Protein AF-A0AA88LLD1-F1 (afdb_monomer)

Foldseek 3Di:
DDDDDDDDDDDDPPDDDPPPDVPPFDKDKFKAKKKWKAFPVNQKIWMWGQGPVRFIKIKIKGFPDKDDPPPPPPPPVDDPDDDDDDDDDDDDDDDDDDDPPPDPPPPPPPPPPPPDFIKTFIWMWIAGPPPRDIDIDGGWIWGDDPWTWIDDPFKTWGFPDKDWDPRVLVVCCVPVNNPCHPSRIIMTMTMMMGIDGPPPPPPVPPPPPDPPPDD

pLDDT: mean 78.29, std 20.37, range [40.84, 98.44]

Radius of gyration: 27.63 Å; Cα contacts (8 Å, |Δi|>4): 325; chains: 1; bounding box: 43×107×71 Å

Secondary structure (DSSP, 8-state):
-------------------------PEEEEEEEEEEEE-TTSSEEEEEEEETTS-EEEEEEEEEEEEE-----------------------------------------------PPEEEEEEEEEEETTT--EEEEEEEEEEESSS-EEE-SSEEEE-SEEE-HHHHHHHHHHHT-GGGTTS--EEEEEEEEEEEE------------------

Organism: Artemia franciscana (NCBI:txid6661)

Structure (mmCIF, N/CA/C/O backbone):
data_AF-A0AA88LLD1-F1
#
_entry.id   AF-A0AA88LLD1-F1
#
loop_
_atom_site.group_PDB
_atom_site.id
_atom_site.type_symbol
_atom_site.label_atom_id
_atom_site.label_alt_id
_atom_site.label_comp_id
_atom_site.label_asym_id
_atom_site.label_entity_id
_atom_site.label_seq_id
_atom_site.pdbx_PDB_ins_code
_atom_site.Cartn_x
_atom_site.Cartn_y
_atom_site.Cartn_z
_atom_site.occupancy
_atom_site.B_iso_or_equiv
_atom_site.auth_seq_id
_atom_site.auth_comp_id
_atom_site.auth_asym_id
_atom_site.auth_atom_id
_atom_site.pdbx_PDB_model_num
ATOM 1 N N . MET A 1 1 ? -11.474 59.535 10.436 1.00 41.50 1 MET A N 1
ATOM 2 C CA . MET A 1 1 ? -10.521 58.577 11.039 1.00 41.50 1 MET A CA 1
ATOM 3 C C . MET A 1 1 ? -11.003 58.233 12.441 1.00 41.50 1 MET A C 1
ATOM 5 O O . MET A 1 1 ? -10.722 58.964 13.379 1.00 41.50 1 MET A O 1
ATOM 9 N N . THR A 1 2 ? -11.805 57.180 12.579 1.00 40.84 2 THR A N 1
ATOM 10 C CA . THR A 1 2 ? -12.357 56.722 13.863 1.00 40.84 2 THR A CA 1
ATOM 11 C C . THR A 1 2 ? -11.671 55.413 14.250 1.00 40.84 2 THR A C 1
ATOM 13 O O . THR A 1 2 ? -11.796 54.401 13.569 1.00 40.84 2 THR A O 1
ATOM 16 N N . SER A 1 3 ? -10.869 55.468 15.314 1.00 48.34 3 SER A N 1
ATOM 17 C CA . SER A 1 3 ? -10.087 54.343 15.834 1.00 48.34 3 SER A CA 1
ATOM 18 C C . SER A 1 3 ? -10.983 53.430 16.674 1.00 48.34 3 SER A C 1
ATOM 20 O O . SER A 1 3 ? -11.468 53.829 17.732 1.00 48.34 3 SER A O 1
ATOM 22 N N . TYR A 1 4 ? -11.219 52.210 16.192 1.00 44.34 4 TYR A N 1
ATOM 23 C CA . TYR A 1 4 ? -11.937 51.166 16.921 1.00 44.34 4 TYR A CA 1
ATOM 24 C C . TYR A 1 4 ? -10.951 50.401 17.815 1.00 44.34 4 TYR A C 1
ATOM 26 O O . TYR A 1 4 ? -10.026 49.760 17.320 1.00 44.34 4 TYR A O 1
ATOM 34 N N . LYS A 1 5 ? -11.137 50.468 19.140 1.00 48.16 5 LYS A N 1
ATOM 35 C CA . LYS A 1 5 ? -10.391 49.652 20.112 1.00 48.16 5 LYS A CA 1
ATOM 36 C C . LYS A 1 5 ? -11.228 48.431 20.514 1.00 48.16 5 LYS A C 1
ATOM 38 O O . LYS A 1 5 ? -12.263 48.622 21.156 1.00 48.16 5 LYS A O 1
ATOM 43 N N . PRO A 1 6 ? -10.804 47.194 20.202 1.00 47.72 6 PRO A N 1
ATOM 44 C CA . PRO A 1 6 ? -11.495 46.003 20.676 1.00 47.72 6 PRO A CA 1
ATOM 45 C C . PRO A 1 6 ? -11.272 45.826 22.184 1.00 47.72 6 PRO A C 1
ATOM 47 O O . PRO A 1 6 ? -10.149 45.905 22.686 1.00 47.72 6 PRO A O 1
ATOM 50 N N . ARG A 1 7 ? -12.363 45.603 22.923 1.00 53.03 7 ARG A N 1
ATOM 51 C CA . ARG A 1 7 ? -12.332 45.236 24.343 1.00 53.03 7 ARG A CA 1
ATOM 52 C C . ARG A 1 7 ? -12.357 43.716 24.453 1.00 53.03 7 ARG A C 1
ATOM 54 O O . ARG A 1 7 ? -13.361 43.093 24.125 1.00 53.03 7 ARG A O 1
ATOM 61 N N . PHE A 1 8 ? -11.271 43.133 24.948 1.00 44.28 8 PHE A N 1
ATOM 62 C CA . PHE A 1 8 ? -11.224 41.718 25.301 1.00 44.28 8 PHE A CA 1
ATOM 63 C C . PHE A 1 8 ? -11.983 41.496 26.614 1.00 44.28 8 PHE A C 1
ATOM 65 O O . PHE A 1 8 ? -11.542 41.914 27.686 1.00 44.28 8 PHE A O 1
ATOM 72 N N . GLY A 1 9 ? -13.158 40.874 26.519 1.00 47.53 9 GLY A N 1
ATOM 73 C CA . GLY A 1 9 ? -13.918 40.408 27.676 1.00 47.53 9 GLY A CA 1
ATOM 74 C C . GLY A 1 9 ? -13.198 39.245 28.360 1.00 47.53 9 GLY A C 1
ATOM 75 O O . GLY A 1 9 ? -12.745 38.311 27.702 1.00 47.53 9 GLY A O 1
ATOM 76 N N . ARG A 1 10 ? -13.083 39.299 29.692 1.00 50.69 10 ARG A N 1
ATOM 77 C CA . ARG A 1 10 ? -12.568 38.188 30.506 1.00 50.69 10 ARG A CA 1
ATOM 78 C C . ARG A 1 10 ? -13.551 37.018 30.438 1.00 50.69 10 ARG A C 1
ATOM 80 O O . ARG A 1 10 ? -14.660 37.117 30.955 1.00 50.69 10 ARG A O 1
ATOM 87 N N . VAL A 1 11 ? -13.129 35.914 29.827 1.00 53.41 11 VAL A N 1
ATOM 88 C CA . VAL A 1 11 ? -13.882 34.655 29.815 1.00 53.41 11 VAL A CA 1
ATOM 89 C C . VAL A 1 11 ? -13.727 33.979 31.177 1.00 53.41 11 VAL A C 1
ATOM 91 O O . VAL A 1 11 ? -12.621 33.639 31.600 1.00 53.41 11 VAL A O 1
ATOM 94 N N . ASN A 1 12 ? -14.849 33.808 31.873 1.00 44.44 12 ASN A N 1
ATOM 95 C CA . ASN A 1 12 ? -14.929 33.053 33.118 1.00 44.44 12 ASN A CA 1
ATOM 96 C C . ASN A 1 12 ? -14.666 31.569 32.824 1.00 44.44 12 ASN A C 1
ATOM 98 O O . ASN A 1 12 ? -15.470 30.913 32.167 1.00 44.44 12 ASN A O 1
ATOM 102 N N . ARG A 1 13 ? -13.548 31.036 33.332 1.00 49.06 13 ARG A N 1
ATOM 103 C CA . ARG A 1 13 ? -13.247 29.597 33.338 1.00 49.06 13 ARG A CA 1
ATOM 104 C C . ARG A 1 13 ? -14.152 28.908 34.363 1.00 49.06 13 ARG A C 1
ATOM 106 O O . ARG A 1 13 ? -13.777 28.747 35.523 1.00 49.06 13 ARG A O 1
ATOM 113 N N . SER A 1 14 ? -15.373 28.559 33.964 1.00 47.00 14 SER A N 1
ATOM 114 C CA . SER A 1 14 ? -16.258 27.740 34.787 1.00 47.00 14 SER A CA 1
ATOM 115 C C . SER A 1 14 ? -15.834 26.268 34.723 1.00 47.00 14 SER A C 1
ATOM 117 O O . SER A 1 14 ? -15.634 25.694 33.659 1.00 47.00 14 SER A O 1
ATOM 119 N N . LYS A 1 15 ? -15.663 25.703 35.923 1.00 52.38 15 LYS A N 1
ATOM 120 C CA . LYS A 1 15 ? -15.648 24.285 36.318 1.00 52.38 15 LYS A CA 1
ATOM 121 C C . LYS A 1 15 ? -15.850 23.281 35.172 1.00 52.38 15 LYS A C 1
ATOM 123 O O . LYS A 1 15 ? -16.974 22.871 34.887 1.00 52.38 15 LYS A O 1
ATOM 128 N N . PHE A 1 16 ? -14.734 22.834 34.602 1.00 48.97 16 PHE A N 1
ATOM 129 C CA . PHE A 1 16 ? -14.671 21.633 33.781 1.00 48.97 16 PHE A CA 1
ATOM 130 C C . PHE A 1 16 ? -14.935 20.433 34.698 1.00 48.97 16 PHE A C 1
ATOM 132 O O . PHE A 1 16 ? -14.144 20.136 35.594 1.00 48.97 16 PHE A O 1
ATOM 139 N N . ARG A 1 17 ? -16.103 19.806 34.550 1.00 49.34 17 ARG A N 1
ATOM 140 C CA . ARG A 1 17 ? -16.387 18.519 35.185 1.00 49.34 17 ARG A CA 1
ATOM 141 C C . ARG A 1 17 ? -15.546 17.478 34.447 1.00 49.34 17 ARG A C 1
ATOM 143 O O . ARG A 1 17 ? -15.694 17.349 33.236 1.00 49.34 17 ARG A O 1
ATOM 150 N N . HIS A 1 18 ? -14.665 16.793 35.172 1.00 46.81 18 HIS A N 1
ATOM 151 C CA . HIS A 1 18 ? -14.037 15.556 34.715 1.00 46.81 18 HIS A CA 1
ATOM 152 C C . HIS A 1 18 ? -15.165 14.568 34.404 1.00 46.81 18 HIS A C 1
ATOM 154 O O . HIS A 1 18 ? -15.811 14.050 35.311 1.00 46.81 18 HIS A O 1
ATOM 160 N N . LEU A 1 19 ? -15.487 14.413 33.123 1.00 54.34 19 LEU A N 1
ATOM 161 C CA . LEU A 1 19 ? -16.209 13.246 32.649 1.00 54.34 19 LEU A CA 1
ATOM 162 C C . LEU A 1 19 ? -15.149 12.160 32.530 1.00 54.34 19 LEU A C 1
ATOM 164 O O . LEU A 1 19 ? -14.277 12.253 31.666 1.00 54.34 19 LEU A O 1
ATOM 168 N N . ASP A 1 20 ? -15.199 11.186 33.431 1.00 51.22 20 ASP A N 1
ATOM 169 C CA . ASP A 1 20 ? -14.469 9.934 33.279 1.00 51.22 20 ASP A CA 1
ATOM 170 C C . ASP A 1 20 ? -15.101 9.203 32.092 1.00 51.22 20 ASP A C 1
ATOM 172 O O . ASP A 1 20 ? -16.101 8.498 32.216 1.00 51.22 20 ASP A O 1
ATOM 176 N N . ILE A 1 21 ? -14.588 9.496 30.899 1.00 60.62 21 ILE A N 1
ATOM 177 C CA . ILE A 1 21 ? -14.914 8.760 29.685 1.00 60.62 21 ILE A CA 1
ATOM 178 C C . ILE A 1 21 ? -14.166 7.440 29.814 1.00 60.62 21 ILE A C 1
ATOM 180 O O . ILE A 1 21 ? -12.936 7.424 29.846 1.00 60.62 21 ILE A O 1
ATOM 184 N N . ASP A 1 22 ? -14.921 6.354 29.942 1.00 56.66 22 ASP A N 1
ATOM 185 C CA . ASP A 1 22 ? -14.386 5.000 29.943 1.00 56.66 22 ASP A CA 1
ATOM 186 C C . ASP A 1 22 ? -13.752 4.740 28.566 1.00 56.66 22 ASP A C 1
ATOM 188 O O . ASP A 1 22 ? -14.430 4.497 27.568 1.00 56.66 22 ASP A O 1
ATOM 192 N N . LEU A 1 23 ? -12.433 4.931 28.486 1.00 60.91 23 LEU A N 1
ATOM 193 C CA . LEU A 1 23 ? -11.611 4.826 27.278 1.00 60.91 23 LEU A CA 1
ATOM 194 C C . LEU A 1 23 ? -11.293 3.356 26.978 1.00 60.91 23 LEU A C 1
ATOM 196 O O . LEU A 1 23 ? -10.132 2.982 26.791 1.00 60.91 23 LEU A O 1
ATOM 200 N N . SER A 1 24 ? -12.307 2.491 26.936 1.00 67.38 24 SER A N 1
ATOM 201 C CA . SER A 1 24 ? -12.122 1.148 26.398 1.00 67.38 24 SER A CA 1
ATOM 202 C C . SER A 1 24 ? -11.890 1.280 24.892 1.00 67.38 24 SER A C 1
ATOM 204 O O . SER A 1 24 ? -12.842 1.411 24.128 1.00 67.38 24 SER A O 1
ATOM 206 N N . SER A 1 25 ? -10.625 1.324 24.464 1.00 75.00 25 SER A N 1
ATOM 207 C CA . SER A 1 25 ? -10.268 1.400 23.045 1.00 75.00 25 SER A CA 1
ATOM 208 C C . SER A 1 25 ? -10.837 0.180 22.324 1.00 75.00 25 SER A C 1
ATOM 210 O O . SER A 1 25 ? -10.346 -0.939 22.506 1.00 75.00 25 SER A O 1
ATOM 212 N N . GLU A 1 26 ? -11.887 0.389 21.536 1.00 86.44 26 GLU A N 1
ATOM 213 C CA . GLU A 1 26 ? -12.470 -0.661 20.715 1.00 86.44 26 GLU A CA 1
ATOM 214 C C . GLU A 1 26 ? -11.480 -1.013 19.596 1.00 86.44 26 GLU A C 1
ATOM 216 O O . GLU A 1 26 ? -10.814 -0.151 19.011 1.00 86.44 26 GLU A O 1
ATOM 221 N N . LEU A 1 27 ? -11.299 -2.313 19.366 1.00 89.50 27 LEU A N 1
ATOM 222 C CA . LEU A 1 27 ? -10.469 -2.802 18.273 1.00 89.50 27 LEU A CA 1
ATOM 223 C C . LEU A 1 27 ? -11.312 -2.823 17.008 1.00 89.50 27 LEU A C 1
ATOM 225 O O . LEU A 1 27 ? -12.285 -3.570 16.931 1.00 89.50 27 LEU A O 1
ATOM 229 N N . VAL A 1 28 ? -10.894 -2.047 16.016 1.00 92.19 28 VAL A N 1
ATOM 230 C CA . VAL A 1 28 ? -11.535 -1.997 14.707 1.00 92.19 28 VAL A CA 1
ATOM 231 C C . VAL A 1 28 ? -10.794 -2.929 13.755 1.00 92.19 28 VAL A C 1
ATOM 233 O O . VAL A 1 28 ? -9.561 -3.017 13.764 1.00 92.19 28 VAL A O 1
ATOM 236 N N . PHE A 1 29 ? -11.564 -3.651 12.944 1.00 95.12 29 PHE A N 1
ATOM 237 C CA . PHE A 1 29 ? -11.062 -4.568 11.930 1.00 95.12 29 PHE A CA 1
ATOM 238 C C . PHE A 1 29 ? -11.505 -4.080 10.557 1.00 95.12 29 PHE A C 1
ATOM 240 O O . PHE A 1 29 ? -12.701 -4.009 10.286 1.00 95.12 29 PHE A O 1
ATOM 247 N N . LEU A 1 30 ? -10.541 -3.784 9.691 1.00 96.25 30 LEU A N 1
ATOM 248 C CA . LEU A 1 30 ? -10.783 -3.516 8.279 1.00 96.25 30 LEU A CA 1
ATOM 249 C C . LEU A 1 30 ? -10.398 -4.755 7.490 1.00 96.25 30 LEU A C 1
ATOM 251 O O . LEU A 1 30 ? -9.297 -5.283 7.647 1.00 96.25 30 LEU A O 1
ATOM 255 N N . GLU A 1 31 ? -11.301 -5.219 6.640 1.00 97.69 31 GLU A N 1
ATOM 256 C CA . GLU A 1 31 ? -11.059 -6.349 5.755 1.00 97.69 31 GLU A CA 1
ATOM 257 C C . GLU A 1 31 ? -11.685 -6.068 4.395 1.00 97.69 31 GLU A C 1
ATOM 259 O O . GLU A 1 31 ? -12.838 -5.634 4.303 1.00 97.69 31 GLU A O 1
ATOM 264 N N . GLY A 1 32 ? -10.928 -6.340 3.336 1.00 98.12 32 GLY A N 1
ATOM 265 C CA . GLY A 1 32 ? -11.385 -6.091 1.981 1.00 98.12 32 GLY A CA 1
ATOM 266 C C . GLY A 1 32 ? -10.326 -6.364 0.925 1.00 98.12 32 GLY A C 1
ATOM 267 O O . GLY A 1 32 ? -9.246 -6.874 1.221 1.00 98.12 32 GLY A O 1
ATOM 268 N N . MET A 1 33 ? -10.654 -5.990 -0.309 1.00 98.25 33 MET A N 1
ATOM 269 C CA . MET A 1 33 ? -9.749 -6.107 -1.448 1.00 98.25 33 MET A CA 1
ATOM 270 C C . MET A 1 33 ? -8.902 -4.842 -1.546 1.00 98.25 33 MET A C 1
ATOM 272 O O . MET A 1 33 ? -9.435 -3.729 -1.574 1.00 98.25 33 MET A O 1
ATOM 276 N N . ALA A 1 34 ? -7.586 -5.013 -1.596 1.00 98.44 34 ALA A N 1
ATOM 277 C CA . ALA A 1 34 ? -6.638 -3.926 -1.746 1.00 98.44 34 ALA A CA 1
ATOM 278 C C . ALA A 1 34 ? -5.913 -3.979 -3.090 1.00 98.44 34 ALA A C 1
ATOM 280 O O . ALA A 1 34 ? -5.562 -5.042 -3.601 1.00 98.44 34 ALA A O 1
ATOM 281 N N . LEU A 1 35 ? -5.635 -2.791 -3.620 1.00 98.31 35 LEU A N 1
ATOM 282 C CA . LEU A 1 35 ? -4.732 -2.554 -4.738 1.00 98.31 35 LEU A CA 1
ATOM 283 C C . LEU A 1 35 ? -3.550 -1.742 -4.226 1.00 98.31 35 LEU A C 1
ATOM 285 O O . LEU A 1 35 ? -3.758 -0.646 -3.718 1.00 98.31 35 LEU A O 1
ATOM 289 N N . LEU A 1 36 ? -2.327 -2.244 -4.374 1.00 98.19 36 LEU A N 1
ATOM 290 C CA . LEU A 1 36 ? -1.097 -1.586 -3.931 1.00 98.19 36 LEU A CA 1
ATOM 291 C C . LEU A 1 36 ? -0.184 -1.319 -5.130 1.00 98.19 36 LEU A C 1
ATOM 293 O O . LEU A 1 36 ? 0.242 -2.252 -5.804 1.00 98.19 36 LEU A O 1
ATOM 297 N N . CYS A 1 37 ? 0.139 -0.056 -5.386 1.00 97.69 37 CYS A N 1
ATOM 298 C CA . CYS A 1 37 ? 1.011 0.412 -6.456 1.00 97.69 37 CYS A CA 1
ATOM 299 C C . CYS A 1 37 ? 2.359 0.870 -5.887 1.00 97.69 37 CYS A C 1
ATOM 301 O O . CYS A 1 37 ? 2.449 1.900 -5.215 1.00 97.69 37 CYS A O 1
ATOM 303 N N . PHE A 1 38 ? 3.418 0.123 -6.191 1.00 97.12 38 PHE A N 1
ATOM 304 C CA . PHE A 1 38 ? 4.784 0.415 -5.763 1.00 97.12 38 PHE A CA 1
ATOM 305 C C . PHE A 1 38 ? 5.561 1.152 -6.844 1.00 97.12 38 PHE A C 1
ATOM 307 O O . PHE A 1 38 ? 5.458 0.842 -8.035 1.00 97.12 38 PHE A O 1
ATOM 314 N N . GLN A 1 39 ? 6.401 2.093 -6.417 1.00 96.12 39 GLN A N 1
ATOM 315 C CA . GLN A 1 39 ? 7.445 2.640 -7.278 1.00 96.12 39 GLN A CA 1
ATOM 316 C C . GLN A 1 39 ? 8.491 1.560 -7.624 1.00 96.12 39 GLN A C 1
ATOM 318 O O . GLN A 1 39 ? 8.661 0.610 -6.855 1.00 96.12 39 GLN A O 1
ATOM 323 N N . PRO A 1 40 ? 9.210 1.683 -8.758 1.00 93.25 40 PRO A N 1
ATOM 324 C CA . PRO A 1 40 ? 10.164 0.663 -9.211 1.00 93.25 40 PRO A CA 1
ATOM 325 C C . PRO A 1 40 ? 11.261 0.328 -8.195 1.00 93.25 40 PRO A C 1
ATOM 327 O O . PRO A 1 40 ? 11.746 -0.799 -8.139 1.00 93.25 40 PRO A O 1
ATOM 330 N N . ASP A 1 41 ? 11.659 1.310 -7.391 1.00 91.75 41 ASP A N 1
ATOM 331 C CA . ASP A 1 41 ? 12.696 1.186 -6.369 1.00 91.75 41 ASP A CA 1
ATOM 332 C C . ASP A 1 41 ? 12.160 0.718 -5.006 1.00 91.75 41 ASP A C 1
ATOM 334 O O . ASP A 1 41 ? 12.940 0.553 -4.070 1.00 91.75 41 ASP A O 1
ATOM 338 N N . CYS A 1 42 ? 10.846 0.491 -4.894 1.00 92.94 42 CYS A N 1
ATOM 339 C CA . CYS A 1 42 ? 10.149 0.193 -3.644 1.00 92.94 42 CYS A CA 1
ATOM 340 C C . CYS A 1 42 ? 10.364 1.260 -2.550 1.00 92.94 42 CYS A C 1
ATOM 342 O O . CYS A 1 42 ? 10.241 0.955 -1.368 1.00 92.94 42 CYS A O 1
ATOM 344 N N . SER A 1 43 ? 10.673 2.513 -2.906 1.00 94.94 43 SER A N 1
ATOM 345 C CA . SER A 1 43 ? 10.876 3.588 -1.921 1.00 94.94 43 SER A CA 1
ATOM 346 C C . SER A 1 43 ? 9.569 4.089 -1.300 1.00 94.94 43 SER A C 1
ATOM 348 O O . SER A 1 43 ? 9.552 4.604 -0.180 1.00 94.94 43 SER A O 1
ATOM 350 N N . SER A 1 44 ? 8.459 3.941 -2.017 1.00 96.69 44 SER A N 1
ATOM 351 C CA . SER A 1 44 ? 7.123 4.303 -1.561 1.00 96.69 44 SER A CA 1
ATOM 352 C C . SER A 1 44 ? 6.055 3.513 -2.310 1.00 96.69 44 SER A C 1
ATOM 354 O O . SER A 1 44 ? 6.305 2.947 -3.383 1.00 96.69 44 SER A O 1
ATOM 356 N N . PHE A 1 45 ? 4.855 3.488 -1.740 1.00 97.56 45 PHE A N 1
ATOM 357 C CA . PHE A 1 45 ? 3.678 2.946 -2.398 1.00 97.56 45 PHE A CA 1
ATOM 358 C C . PHE A 1 45 ? 2.436 3.784 -2.105 1.00 97.56 45 PHE A C 1
ATOM 360 O O . PHE A 1 45 ? 2.349 4.488 -1.095 1.00 97.56 45 PHE A O 1
ATOM 367 N N . ARG A 1 46 ? 1.463 3.665 -3.006 1.00 98.06 46 ARG A N 1
ATOM 368 C CA . ARG A 1 46 ? 0.093 4.147 -2.833 1.00 98.06 46 ARG A CA 1
ATOM 369 C C . ARG A 1 46 ? -0.850 2.986 -3.078 1.00 98.06 46 ARG A C 1
ATOM 371 O O . ARG A 1 46 ? -0.585 2.153 -3.937 1.00 98.06 46 ARG A O 1
ATOM 378 N N . GLY A 1 47 ? -1.935 2.911 -2.337 1.00 97.94 47 GLY A N 1
ATOM 379 C CA . GLY A 1 47 ? -2.896 1.839 -2.450 1.00 97.94 47 GLY A CA 1
ATOM 380 C C . GLY A 1 47 ? -4.295 2.296 -2.097 1.00 97.94 47 GLY A C 1
ATOM 381 O O . GLY A 1 47 ? -4.474 3.343 -1.491 1.00 97.94 47 GLY A O 1
ATOM 382 N N . ASN A 1 48 ? -5.274 1.494 -2.485 1.00 98.00 48 ASN A N 1
ATOM 383 C CA . ASN A 1 48 ? -6.666 1.677 -2.104 1.00 98.00 48 ASN A CA 1
ATOM 384 C C . ASN A 1 48 ? -7.162 0.359 -1.513 1.00 98.00 48 ASN A C 1
ATOM 386 O O . ASN A 1 48 ? -6.880 -0.699 -2.075 1.00 98.00 48 ASN A O 1
ATOM 390 N N . LEU A 1 49 ? -7.902 0.426 -0.414 1.00 98.06 49 LEU A N 1
ATOM 391 C CA . LEU A 1 49 ? -8.599 -0.696 0.203 1.00 98.06 49 LEU A CA 1
ATOM 392 C C . LEU A 1 49 ? -10.100 -0.462 0.075 1.00 98.06 49 LEU A C 1
ATOM 394 O O . LEU A 1 49 ? -10.614 0.552 0.542 1.00 98.06 49 LEU A O 1
ATOM 398 N N . GLN A 1 50 ? -10.794 -1.420 -0.527 1.00 98.06 50 GLN A N 1
ATOM 399 C CA . GLN A 1 50 ? -12.246 -1.446 -0.585 1.00 98.06 50 GLN A CA 1
ATOM 400 C C . GLN A 1 50 ? -12.774 -2.445 0.445 1.00 98.06 50 GLN A C 1
ATOM 402 O O . GLN A 1 50 ? -12.602 -3.656 0.283 1.00 98.06 50 GLN A O 1
ATOM 407 N N . GLY A 1 51 ? -13.390 -1.927 1.508 1.00 97.44 51 GLY A N 1
ATOM 408 C CA . GLY A 1 51 ? -13.969 -2.715 2.589 1.00 97.44 51 GLY A CA 1
ATOM 409 C C . GLY A 1 51 ? -15.173 -3.541 2.136 1.00 97.44 51 GLY A C 1
ATOM 410 O O . GLY A 1 51 ? -15.864 -3.209 1.169 1.00 97.44 51 GLY A O 1
ATOM 411 N N . LYS A 1 52 ? -15.453 -4.635 2.853 1.00 96.75 52 LYS A N 1
ATOM 412 C CA . LYS A 1 52 ? -16.627 -5.499 2.600 1.00 96.75 52 LYS A CA 1
ATOM 413 C C . LYS A 1 52 ? -17.970 -4.782 2.777 1.00 96.75 52 LYS A C 1
ATOM 415 O O . LYS A 1 52 ? -18.971 -5.200 2.203 1.00 96.75 52 LYS A O 1
ATOM 420 N N . ASP A 1 53 ? -17.988 -3.732 3.581 1.00 95.62 53 ASP A N 1
ATOM 421 C CA . ASP A 1 53 ? -19.124 -2.846 3.836 1.00 95.62 53 ASP A CA 1
ATOM 422 C C . ASP A 1 53 ? -19.294 -1.748 2.768 1.00 95.62 53 ASP A C 1
ATOM 424 O O . ASP A 1 53 ? -20.267 -1.000 2.810 1.00 95.62 53 ASP A O 1
ATOM 428 N N . GLY A 1 54 ? -18.382 -1.669 1.792 1.00 96.38 54 GLY A N 1
ATOM 429 C CA . GLY A 1 54 ? -18.373 -0.645 0.747 1.00 96.38 54 GLY A CA 1
ATOM 430 C C . GLY A 1 54 ? -17.560 0.602 1.098 1.00 96.38 54 GLY A C 1
ATOM 431 O O . GLY A 1 54 ? -17.409 1.470 0.236 1.00 96.38 54 GLY A O 1
ATOM 432 N N . SER A 1 55 ? -16.997 0.673 2.307 1.00 96.00 55 SER A N 1
ATOM 433 C CA . SER A 1 55 ? -16.079 1.741 2.704 1.00 96.00 55 SER A CA 1
ATOM 434 C C . SER A 1 55 ? -14.820 1.743 1.828 1.00 96.00 55 SER A C 1
ATOM 436 O O . SER A 1 55 ? -14.406 0.720 1.270 1.00 96.00 55 SER A O 1
ATOM 438 N N . SER A 1 56 ? -14.218 2.919 1.660 1.00 96.75 56 SER A N 1
ATOM 439 C CA . SER A 1 56 ? -13.017 3.097 0.843 1.00 96.75 56 SER A CA 1
ATOM 440 C C . SER A 1 56 ? -11.933 3.805 1.639 1.00 96.75 56 SER A C 1
ATOM 442 O O . SER A 1 56 ? -12.136 4.913 2.136 1.00 96.75 56 SER A O 1
ATOM 444 N N . TYR A 1 57 ? -10.765 3.176 1.705 1.00 97.50 57 TYR A N 1
ATOM 445 C CA . TYR A 1 57 ? -9.596 3.707 2.390 1.00 97.50 57 TYR A CA 1
ATOM 446 C C . TYR A 1 57 ? -8.455 3.902 1.404 1.00 97.50 57 TYR A C 1
ATOM 448 O O . TYR A 1 57 ? -8.203 3.058 0.542 1.00 97.50 57 TYR A O 1
ATOM 456 N N . GLU A 1 58 ? -7.732 4.997 1.564 1.00 97.81 58 GLU A N 1
ATOM 457 C CA . GLU A 1 58 ? -6.466 5.219 0.888 1.00 97.81 58 GLU A CA 1
ATOM 458 C C . GLU A 1 58 ? -5.321 4.732 1.780 1.00 97.81 58 GLU A C 1
ATOM 460 O O . GLU A 1 58 ? -5.289 4.975 2.984 1.00 97.81 58 GLU A O 1
ATOM 465 N N . LEU A 1 59 ? -4.369 4.033 1.179 1.00 97.94 59 LEU A N 1
ATOM 466 C CA . LEU A 1 59 ? -3.164 3.533 1.818 1.00 97.94 59 LEU A CA 1
ATOM 467 C C . LEU A 1 59 ? -1.975 4.261 1.211 1.00 97.94 59 LEU A C 1
ATOM 469 O O . LEU A 1 59 ? -1.806 4.297 -0.006 1.00 97.94 59 LEU A O 1
ATOM 473 N N . THR A 1 60 ? -1.101 4.800 2.041 1.00 98.06 60 THR A N 1
ATOM 474 C CA . THR A 1 60 ? 0.193 5.303 1.580 1.00 98.06 60 THR A CA 1
ATOM 475 C C . THR A 1 60 ? 1.279 4.764 2.478 1.00 98.06 60 THR A C 1
ATOM 477 O O . THR A 1 60 ? 1.061 4.547 3.665 1.00 98.06 60 THR A O 1
ATOM 480 N N . GLY A 1 61 ? 2.455 4.520 1.921 1.00 97.19 61 GLY A N 1
ATOM 481 C CA . GLY A 1 61 ? 3.583 4.097 2.729 1.00 97.19 61 GLY A CA 1
ATOM 482 C C . GLY A 1 61 ? 4.892 4.600 2.175 1.00 97.19 61 GLY A C 1
ATOM 483 O O . GLY A 1 61 ? 5.109 4.643 0.960 1.00 97.19 61 GLY A O 1
ATOM 484 N N . LYS A 1 62 ? 5.780 4.975 3.091 1.00 96.25 62 LYS A N 1
ATOM 485 C CA . LYS A 1 62 ? 7.145 5.388 2.777 1.00 96.25 62 LYS A CA 1
ATOM 486 C C . LYS A 1 62 ? 8.116 4.373 3.360 1.00 96.25 62 LYS A C 1
ATOM 488 O O . LYS A 1 62 ? 8.017 4.027 4.534 1.00 96.25 62 LYS A O 1
ATOM 493 N N . CYS A 1 63 ? 9.039 3.894 2.531 1.00 96.38 63 CYS A N 1
ATOM 494 C CA . CYS A 1 63 ? 10.067 2.964 2.968 1.00 96.38 63 CYS A CA 1
ATOM 495 C C . CYS A 1 63 ? 10.976 3.679 3.969 1.00 96.38 63 CYS A C 1
ATOM 497 O O . CYS A 1 63 ? 11.545 4.730 3.668 1.00 96.38 63 CYS A O 1
ATOM 499 N N . LEU A 1 64 ? 11.131 3.088 5.148 1.00 95.75 64 LEU A N 1
ATOM 500 C CA . LEU A 1 64 ? 12.064 3.542 6.170 1.00 95.75 64 LEU A CA 1
ATOM 501 C C . LEU A 1 64 ? 13.469 3.029 5.859 1.00 95.75 64 LEU A C 1
ATOM 503 O O . LEU A 1 64 ? 14.426 3.796 5.786 1.00 95.75 64 LEU A O 1
ATOM 507 N N . TYR A 1 65 ? 13.586 1.719 5.639 1.00 93.75 65 TYR A N 1
ATOM 508 C CA . TYR A 1 65 ? 14.835 1.051 5.294 1.00 93.75 65 TYR A CA 1
ATOM 509 C C . TYR A 1 65 ? 14.567 -0.262 4.557 1.00 93.75 65 TYR A C 1
ATOM 511 O O . TYR A 1 65 ? 13.484 -0.841 4.633 1.00 93.75 65 TYR A O 1
ATOM 519 N N . THR A 1 66 ? 15.573 -0.729 3.818 1.00 92.19 66 THR A N 1
ATOM 520 C CA . THR A 1 66 ? 15.544 -2.028 3.138 1.00 92.19 66 THR A CA 1
ATOM 521 C C . THR A 1 66 ? 16.574 -2.947 3.773 1.00 92.19 66 THR A C 1
ATOM 523 O O . THR A 1 66 ? 17.776 -2.677 3.738 1.00 92.19 66 THR A O 1
ATOM 526 N N . GLU A 1 67 ? 16.099 -4.045 4.345 1.00 89.25 67 GLU A N 1
ATOM 527 C CA . GLU A 1 67 ? 16.922 -5.140 4.829 1.00 89.25 67 GLU A CA 1
ATOM 528 C C . GLU A 1 67 ? 17.333 -6.018 3.643 1.00 89.25 67 GLU A C 1
ATOM 530 O O . GLU A 1 67 ? 16.522 -6.456 2.821 1.00 89.25 67 GLU A O 1
ATOM 535 N N . ARG A 1 68 ? 18.630 -6.320 3.555 1.00 80.25 68 ARG A N 1
ATOM 536 C CA . ARG A 1 68 ? 19.075 -7.437 2.725 1.00 80.25 68 ARG A CA 1
ATOM 537 C C . ARG A 1 68 ? 18.800 -8.701 3.520 1.00 80.25 68 ARG A C 1
ATOM 539 O O . ARG A 1 68 ? 19.402 -8.880 4.574 1.00 80.25 68 ARG A O 1
ATOM 546 N N . CYS A 1 69 ? 17.948 -9.587 3.010 1.00 68.31 69 CYS A N 1
ATOM 547 C CA . CYS A 1 69 ? 17.842 -10.930 3.562 1.00 68.31 69 CYS A CA 1
ATOM 548 C C . CYS A 1 69 ? 19.208 -11.615 3.457 1.00 68.31 69 CYS A C 1
ATOM 550 O O . CYS A 1 69 ? 19.610 -12.085 2.389 1.00 68.31 69 CYS A O 1
ATOM 552 N N . SER A 1 70 ? 19.933 -11.682 4.572 1.00 67.94 70 SER A N 1
ATOM 553 C CA . SER A 1 70 ? 20.984 -12.669 4.750 1.00 67.94 70 SER A CA 1
ATOM 554 C C . SER A 1 70 ? 20.272 -14.000 4.925 1.00 67.94 70 SER A C 1
ATOM 556 O O . SER A 1 70 ? 19.961 -14.406 6.042 1.00 67.94 70 SER A O 1
ATOM 558 N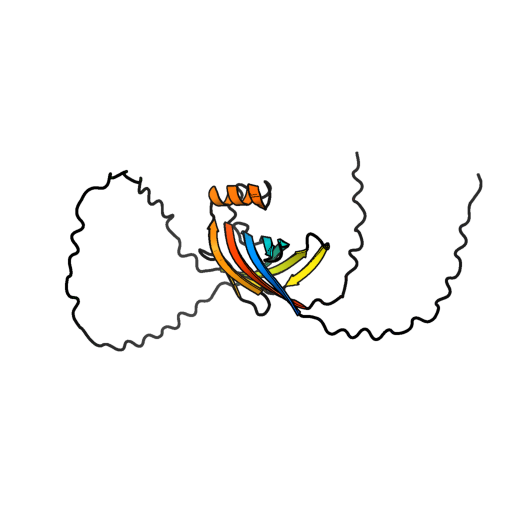 N . PHE A 1 71 ? 19.923 -14.628 3.804 1.00 61.59 71 PHE A N 1
ATOM 559 C CA . PHE A 1 71 ? 19.496 -16.013 3.807 1.00 61.59 71 PHE A CA 1
ATOM 560 C C . PHE A 1 71 ? 20.683 -16.806 4.342 1.00 61.59 71 PHE A C 1
ATOM 562 O O . PHE A 1 71 ? 21.668 -17.025 3.638 1.00 61.59 71 PHE A O 1
ATOM 569 N N . SER A 1 72 ? 20.650 -17.117 5.634 1.00 60.41 72 SER A N 1
ATOM 570 C CA . SER A 1 72 ? 21.513 -18.136 6.192 1.00 60.41 72 SER A CA 1
ATOM 571 C C . SER A 1 72 ? 21.044 -19.423 5.534 1.00 60.41 72 SER A C 1
ATOM 573 O O . SER A 1 72 ? 20.018 -19.971 5.936 1.00 60.41 72 SER A O 1
ATOM 575 N N . GLU A 1 73 ? 21.738 -19.834 4.470 1.00 60.66 73 GLU A N 1
ATOM 576 C CA . GLU A 1 73 ? 21.710 -21.204 3.968 1.00 60.66 73 GLU A CA 1
ATOM 577 C C . GLU A 1 73 ? 22.037 -22.095 5.168 1.00 60.66 73 GLU A C 1
ATOM 579 O O . GLU A 1 73 ? 23.201 -22.337 5.489 1.00 60.66 73 GLU A O 1
ATOM 584 N N . SER A 1 74 ? 21.001 -22.507 5.902 1.00 60.34 74 SER A N 1
ATOM 585 C CA . SER A 1 74 ? 21.095 -23.611 6.842 1.00 60.34 74 SER A CA 1
ATOM 586 C C . SER A 1 74 ? 21.411 -24.809 5.970 1.00 60.34 74 SER A C 1
ATOM 588 O O . SER A 1 74 ? 20.566 -25.361 5.272 1.00 60.34 74 SER A O 1
ATOM 590 N N . SER A 1 75 ? 22.703 -25.096 5.903 1.00 56.88 75 SER A N 1
ATOM 591 C CA . SER A 1 75 ? 23.251 -26.228 5.187 1.00 56.88 75 SER A CA 1
ATOM 592 C C . SER A 1 75 ? 22.934 -27.457 6.032 1.00 56.88 75 SER A C 1
ATOM 594 O O . SER A 1 75 ? 23.804 -27.974 6.725 1.00 56.88 75 SER A O 1
ATOM 596 N N . ASP A 1 76 ? 21.668 -27.880 6.039 1.00 57.66 76 ASP A N 1
ATOM 597 C CA . ASP A 1 76 ? 21.265 -29.182 6.570 1.00 57.66 76 ASP A CA 1
ATOM 598 C C . ASP A 1 76 ? 21.666 -30.251 5.551 1.00 57.66 76 ASP A C 1
ATOM 600 O O . ASP A 1 76 ? 20.864 -30.856 4.839 1.00 57.66 76 ASP A O 1
ATOM 604 N N . ASP A 1 77 ? 22.979 -30.448 5.478 1.00 59.00 77 ASP A N 1
ATOM 605 C CA . ASP A 1 77 ? 23.661 -31.488 4.724 1.00 59.00 77 ASP A CA 1
ATOM 606 C C . ASP A 1 77 ? 23.565 -32.800 5.519 1.00 59.00 77 ASP A C 1
ATOM 608 O O . ASP A 1 77 ? 24.514 -33.305 6.119 1.00 59.00 77 ASP A O 1
ATOM 612 N N . SER A 1 78 ? 22.346 -33.323 5.632 1.00 59.78 78 SER A N 1
ATOM 613 C CA . SER A 1 78 ? 22.077 -34.634 6.220 1.00 59.78 78 SER A CA 1
ATOM 614 C C . SER A 1 78 ? 21.148 -35.412 5.304 1.00 59.78 78 SER A C 1
ATOM 616 O O . SER A 1 78 ? 19.938 -35.454 5.485 1.00 59.78 78 SER A O 1
ATOM 618 N N . MET A 1 79 ? 21.757 -36.029 4.293 1.00 69.25 79 MET A N 1
ATOM 619 C CA . MET A 1 79 ? 21.169 -37.057 3.435 1.00 69.25 79 MET A CA 1
ATOM 620 C C . MET A 1 79 ? 20.833 -38.329 4.234 1.00 69.25 79 MET A C 1
ATOM 622 O O . MET A 1 79 ? 21.759 -39.022 4.663 1.00 69.25 79 MET A O 1
ATOM 626 N N . PRO A 1 80 ? 19.561 -38.757 4.338 1.00 61.88 80 PRO A N 1
ATOM 627 C CA . PRO A 1 80 ? 19.248 -40.169 4.453 1.00 61.88 80 PRO A CA 1
ATOM 628 C C . PRO A 1 80 ? 19.135 -40.763 3.045 1.00 61.88 80 PRO A C 1
ATOM 630 O O . PRO A 1 80 ? 18.166 -40.575 2.313 1.00 61.88 80 PRO A O 1
ATOM 633 N N . SER A 1 81 ? 20.169 -41.502 2.665 1.00 64.31 81 SER A N 1
ATOM 634 C CA . SER A 1 81 ? 20.185 -42.356 1.486 1.00 64.31 81 SER A CA 1
ATOM 635 C C . SER A 1 81 ? 19.320 -43.599 1.720 1.00 64.31 81 SER A C 1
ATOM 637 O O . SER A 1 81 ? 19.644 -44.440 2.553 1.00 64.31 81 SER A O 1
ATOM 639 N N . SER A 1 82 ? 18.201 -43.720 1.000 1.00 58.66 82 SER A N 1
ATOM 640 C CA . SER A 1 82 ? 17.469 -44.963 0.645 1.00 58.66 82 SER A CA 1
ATOM 641 C C . SER A 1 82 ? 16.039 -44.586 0.224 1.00 58.66 82 SER A C 1
ATOM 643 O O . SER A 1 82 ? 15.482 -43.652 0.772 1.00 58.66 82 SER A O 1
ATOM 645 N N . ARG A 1 83 ? 15.335 -45.219 -0.714 1.00 54.69 83 ARG A N 1
ATOM 646 C CA . ARG A 1 83 ? 15.517 -46.387 -1.585 1.00 54.69 83 ARG A CA 1
ATOM 647 C C . ARG A 1 83 ? 14.428 -46.279 -2.679 1.00 54.69 83 ARG A C 1
ATOM 649 O O . ARG A 1 83 ? 13.456 -45.552 -2.518 1.00 54.69 83 ARG A O 1
ATOM 656 N N . ARG A 1 84 ? 14.646 -47.003 -3.778 1.00 65.00 84 ARG A N 1
ATOM 657 C CA . ARG A 1 84 ? 13.806 -47.161 -4.981 1.00 65.00 84 ARG A CA 1
ATOM 658 C C . ARG A 1 84 ? 12.351 -47.547 -4.660 1.00 65.00 84 ARG A C 1
ATOM 660 O O . ARG A 1 84 ? 12.149 -48.261 -3.686 1.00 65.00 84 ARG A O 1
ATOM 667 N N . ASP A 1 85 ? 11.396 -47.158 -5.514 1.00 43.38 85 ASP A N 1
ATOM 668 C CA . ASP A 1 85 ? 10.694 -48.107 -6.403 1.00 43.38 85 ASP A CA 1
ATOM 669 C C . ASP A 1 85 ? 9.685 -47.431 -7.367 1.00 43.38 85 ASP A C 1
ATOM 671 O O . ASP A 1 85 ? 8.831 -46.647 -6.971 1.00 43.38 85 ASP A O 1
ATOM 675 N N . SER A 1 86 ? 9.838 -47.801 -8.646 1.00 65.50 86 SER A N 1
ATOM 676 C CA . SER A 1 86 ? 8.809 -48.133 -9.650 1.00 65.50 86 SER A CA 1
ATOM 677 C C . SER A 1 86 ? 7.709 -47.121 -10.017 1.00 65.50 86 SER A C 1
ATOM 679 O O . SER A 1 86 ? 6.627 -47.119 -9.437 1.00 65.50 86 SER A O 1
ATOM 681 N N . ILE A 1 87 ? 7.933 -46.380 -11.110 1.00 59.22 87 ILE A N 1
ATOM 682 C CA . ILE A 1 87 ? 6.878 -45.711 -11.890 1.00 59.22 87 ILE A CA 1
ATOM 683 C C . ILE A 1 87 ? 6.424 -46.678 -12.987 1.00 59.22 87 ILE A C 1
ATOM 685 O O . ILE A 1 87 ? 7.247 -47.172 -13.757 1.00 59.22 87 ILE A O 1
ATOM 689 N N . SER A 1 88 ? 5.125 -46.970 -13.023 1.00 62.00 88 SER A N 1
ATOM 690 C CA . SER A 1 88 ? 4.469 -47.625 -14.155 1.00 62.00 88 SER A CA 1
ATOM 691 C C . SER A 1 88 ? 4.075 -46.560 -15.177 1.00 62.00 88 SER A C 1
ATOM 693 O O . SER A 1 88 ? 3.442 -45.563 -14.831 1.00 62.00 88 SER A O 1
ATOM 695 N N . ASP A 1 89 ? 4.501 -46.786 -16.418 1.00 55.62 89 ASP A N 1
ATOM 696 C CA . ASP A 1 89 ? 4.120 -46.040 -17.613 1.00 55.62 89 ASP A CA 1
ATOM 697 C C . ASP A 1 89 ? 2.637 -46.269 -17.932 1.00 55.62 89 ASP A C 1
ATOM 699 O O . ASP A 1 89 ? 2.258 -47.333 -18.418 1.00 55.62 89 ASP A O 1
ATOM 703 N N . GLU A 1 90 ? 1.806 -45.254 -17.709 1.00 66.88 90 GLU A N 1
ATOM 704 C CA . GLU A 1 90 ? 0.461 -45.169 -18.283 1.00 66.88 90 GLU A CA 1
ATOM 705 C C . GLU A 1 90 ? 0.463 -44.018 -19.300 1.00 66.88 90 GLU A C 1
ATOM 707 O O . GLU A 1 90 ? 0.371 -42.835 -18.964 1.00 66.88 90 GLU A O 1
ATOM 712 N N . MET A 1 91 ? 0.639 -44.389 -20.571 1.00 55.22 91 MET A N 1
ATOM 713 C CA . MET A 1 91 ? 0.481 -43.515 -21.732 1.00 55.22 91 MET A CA 1
ATOM 714 C C . MET A 1 91 ? -0.998 -43.156 -21.912 1.00 55.22 91 MET A C 1
ATOM 716 O O . MET A 1 91 ? -1.806 -44.014 -22.264 1.00 55.22 91 MET A O 1
ATOM 720 N N . PHE A 1 92 ? -1.344 -41.878 -21.766 1.00 49.06 92 PHE A N 1
ATOM 721 C CA . PHE A 1 92 ? -2.623 -41.356 -22.243 1.00 49.06 92 PHE A CA 1
ATOM 722 C C . PHE A 1 92 ? -2.484 -40.886 -23.694 1.00 49.06 92 PHE A C 1
ATOM 724 O O . PHE A 1 92 ? -1.774 -39.925 -23.989 1.00 49.06 92 PHE A O 1
ATOM 731 N N . ILE A 1 93 ? -3.173 -41.585 -24.597 1.00 50.38 93 ILE A N 1
ATOM 732 C CA . ILE A 1 93 ? -3.431 -41.163 -25.976 1.00 50.38 93 ILE A CA 1
ATOM 733 C C . ILE A 1 93 ? -4.605 -40.180 -25.917 1.00 50.38 93 ILE A C 1
ATOM 735 O O . ILE A 1 93 ? -5.693 -40.555 -25.485 1.00 50.38 93 ILE A O 1
ATOM 739 N N . ILE A 1 94 ? -4.385 -38.928 -26.319 1.00 58.91 94 ILE A N 1
ATOM 740 C CA . ILE A 1 94 ? -5.461 -37.955 -26.535 1.00 58.91 94 ILE A CA 1
ATOM 741 C C . ILE A 1 94 ? -5.638 -37.824 -28.046 1.00 58.91 94 ILE A C 1
ATOM 743 O O . ILE A 1 94 ? -4.700 -37.455 -28.750 1.00 58.91 94 ILE A O 1
ATOM 747 N N . GLU A 1 95 ? -6.830 -38.191 -28.515 1.00 63.31 95 GLU A N 1
ATOM 748 C CA . GLU A 1 95 ? -7.245 -38.121 -29.913 1.00 63.31 95 GLU A CA 1
ATOM 749 C C . GLU A 1 95 ? -7.373 -36.671 -30.398 1.00 63.31 95 GLU A C 1
ATOM 751 O O . GLU A 1 95 ? -7.802 -35.765 -29.677 1.00 63.31 95 GLU A O 1
ATOM 756 N N . GLU A 1 96 ? -6.946 -36.493 -31.644 1.00 66.69 96 GLU A N 1
ATOM 757 C CA . GLU A 1 96 ? -6.875 -35.258 -32.407 1.00 66.69 96 GLU A CA 1
ATOM 758 C C . GLU A 1 96 ? -8.269 -34.739 -32.785 1.00 66.69 96 GLU A C 1
ATOM 760 O O . GLU A 1 96 ? -9.078 -35.469 -33.345 1.00 66.69 96 GLU A O 1
ATOM 765 N N . ASP A 1 97 ? -8.531 -33.467 -32.480 1.00 58.38 97 ASP A N 1
ATOM 766 C CA . ASP A 1 97 ? -9.065 -32.477 -33.428 1.00 58.38 97 ASP A CA 1
ATOM 767 C C . ASP A 1 97 ? -9.295 -31.159 -32.676 1.00 58.38 97 ASP A C 1
ATOM 769 O O . ASP A 1 97 ? -10.361 -30.851 -32.137 1.00 58.38 97 ASP A O 1
ATOM 773 N N . SER A 1 98 ? -8.245 -30.344 -32.600 1.00 45.97 98 SER A N 1
ATOM 774 C CA . SER A 1 98 ? -8.387 -28.945 -32.213 1.00 45.97 98 SER A CA 1
ATOM 775 C C . SER A 1 98 ? -7.414 -28.083 -32.987 1.00 45.97 98 SER A C 1
ATOM 777 O O . SER A 1 98 ? -6.208 -28.308 -33.019 1.00 45.97 98 SER A O 1
ATOM 779 N N . ILE A 1 99 ? -8.010 -27.092 -33.638 1.00 50.78 99 ILE A N 1
ATOM 780 C CA . ILE A 1 99 ? -7.399 -26.074 -34.476 1.00 50.78 99 ILE A CA 1
ATOM 781 C C . ILE A 1 99 ? -6.196 -25.477 -33.742 1.00 50.78 99 ILE A C 1
ATOM 783 O O . ILE A 1 99 ? -6.344 -24.754 -32.753 1.00 50.78 99 ILE A O 1
ATOM 787 N N . VAL A 1 100 ? -5.001 -25.778 -34.248 1.00 49.09 100 VAL A N 1
ATOM 788 C CA . VAL A 1 100 ? -3.744 -25.187 -33.793 1.00 49.09 100 VAL A CA 1
ATOM 789 C C . VAL A 1 100 ? -3.720 -23.738 -34.272 1.00 49.09 100 VAL A C 1
ATOM 791 O O . VAL A 1 100 ? -3.206 -23.408 -35.337 1.00 49.09 100 VAL A O 1
ATOM 794 N N . VAL A 1 101 ? -4.316 -22.846 -33.483 1.00 58.50 101 VAL A N 1
ATOM 795 C CA . VAL A 1 101 ? -3.935 -21.436 -33.514 1.00 58.50 101 VAL A CA 1
ATOM 796 C C . VAL A 1 101 ? -2.555 -21.393 -32.877 1.00 58.50 101 VAL A C 1
ATOM 798 O O . VAL A 1 101 ? -2.441 -21.456 -31.653 1.00 58.50 101 VAL A O 1
ATOM 801 N N . GLU A 1 102 ? -1.509 -21.355 -33.706 1.00 51.31 102 GLU A N 1
ATOM 802 C CA . GLU A 1 102 ? -0.135 -21.132 -33.260 1.00 51.31 102 GLU A CA 1
ATOM 803 C C . GLU A 1 102 ? -0.097 -19.859 -32.403 1.00 51.31 102 GLU A C 1
ATOM 805 O O . GLU A 1 102 ? -0.075 -18.728 -32.895 1.00 51.31 102 GLU A O 1
ATOM 810 N N . ARG A 1 103 ? -0.125 -20.048 -31.080 1.00 49.84 103 ARG A N 1
ATOM 811 C CA . ARG A 1 103 ? 0.253 -19.020 -30.119 1.00 49.84 103 ARG A CA 1
ATOM 812 C C . ARG A 1 103 ? 1.701 -18.669 -30.447 1.00 49.84 103 ARG A C 1
ATOM 814 O O . ARG A 1 103 ? 2.540 -19.565 -30.393 1.00 49.84 103 ARG A O 1
ATOM 821 N N . PRO A 1 104 ? 2.035 -17.407 -30.755 1.00 50.22 104 PRO A N 1
ATOM 822 C CA . PRO A 1 104 ? 3.425 -17.018 -30.872 1.00 50.22 104 PRO A CA 1
ATOM 823 C C . PRO A 1 104 ? 4.065 -17.147 -29.486 1.00 50.22 104 PRO A C 1
ATOM 825 O O . PRO A 1 104 ? 3.987 -16.236 -28.661 1.00 50.22 104 PRO A O 1
ATOM 828 N N . GLU A 1 105 ? 4.703 -18.289 -29.233 1.00 50.09 105 GLU A N 1
ATOM 829 C CA . GLU A 1 105 ? 5.618 -18.521 -28.120 1.00 50.09 105 GLU A CA 1
ATOM 830 C C . GLU A 1 105 ? 6.891 -17.700 -28.338 1.00 50.09 105 GLU A C 1
ATOM 832 O O . GLU A 1 105 ? 7.995 -18.201 -28.516 1.00 50.09 105 GLU A O 1
ATOM 837 N N . ARG A 1 106 ? 6.758 -16.374 -28.315 1.00 46.06 106 ARG A N 1
ATOM 838 C CA . ARG A 1 106 ? 7.888 -15.513 -27.989 1.00 46.06 106 ARG A CA 1
ATOM 839 C C . ARG A 1 106 ? 7.970 -15.470 -26.476 1.00 46.06 106 ARG A C 1
ATOM 841 O O . ARG A 1 106 ? 7.579 -14.490 -25.846 1.00 46.06 106 ARG A O 1
ATOM 848 N N . SER A 1 107 ? 8.482 -16.560 -25.907 1.00 44.25 107 SER A N 1
ATOM 849 C CA . SER A 1 107 ? 8.962 -16.640 -24.532 1.00 44.25 107 SER A CA 1
ATOM 850 C C . SER A 1 107 ? 10.189 -15.734 -24.373 1.00 44.25 107 SER A C 1
ATOM 852 O O . SER A 1 107 ? 11.319 -16.177 -24.180 1.00 44.25 107 SER A O 1
ATOM 854 N N . LEU A 1 108 ? 9.966 -14.423 -24.435 1.00 45.91 108 LEU A N 1
ATOM 855 C CA . LEU A 1 108 ? 10.806 -13.456 -23.751 1.00 45.91 108 LEU A CA 1
ATOM 856 C C . LEU A 1 108 ? 10.438 -13.546 -22.271 1.00 45.91 108 LEU A C 1
ATOM 858 O O . LEU A 1 108 ? 9.865 -12.621 -21.707 1.00 45.91 108 LEU A O 1
ATOM 862 N N . THR A 1 109 ? 10.726 -14.681 -21.630 1.00 48.47 109 THR A N 1
ATOM 863 C CA . THR A 1 109 ? 10.928 -14.643 -20.187 1.00 48.47 109 THR A CA 1
ATOM 864 C C . THR A 1 109 ? 12.169 -13.773 -20.015 1.00 48.47 109 THR A C 1
ATOM 866 O O . THR A 1 109 ? 13.247 -14.208 -20.440 1.00 48.47 109 THR A O 1
ATOM 869 N N . PRO A 1 110 ? 12.060 -12.532 -19.503 1.00 53.84 110 PRO A N 1
ATOM 870 C CA . PRO A 1 110 ? 13.248 -11.750 -19.206 1.00 53.84 110 PRO A CA 1
ATOM 871 C C . PRO A 1 110 ? 14.137 -12.648 -18.353 1.00 53.84 110 PRO A C 1
ATOM 873 O O . PRO A 1 110 ? 13.636 -13.250 -17.403 1.00 53.84 110 PRO A O 1
ATOM 876 N N . ARG A 1 111 ? 15.402 -12.834 -18.760 1.00 46.44 111 ARG A N 1
ATOM 877 C CA . ARG A 1 111 ? 16.411 -13.579 -17.997 1.00 46.44 111 ARG A CA 1
ATOM 878 C C . ARG A 1 111 ? 16.348 -13.049 -16.569 1.00 46.44 111 ARG A C 1
ATOM 880 O O . ARG A 1 111 ? 16.858 -11.966 -16.295 1.00 46.44 111 ARG A O 1
ATOM 887 N N . ARG A 1 112 ? 15.637 -13.777 -15.705 1.00 50.19 112 ARG A N 1
ATOM 888 C CA . ARG A 1 112 ? 15.414 -13.425 -14.312 1.00 50.19 112 ARG A CA 1
ATOM 889 C C . ARG A 1 112 ? 16.769 -13.579 -13.651 1.00 50.19 112 ARG A C 1
ATOM 891 O O . ARG A 1 112 ? 17.136 -14.673 -13.234 1.00 50.19 112 ARG A O 1
ATOM 898 N N . LEU A 1 113 ? 17.535 -12.488 -13.620 1.00 55.06 113 LEU A N 1
ATOM 899 C CA . LEU A 1 113 ? 18.507 -12.274 -12.561 1.00 55.06 113 LEU A CA 1
ATOM 900 C C . LEU A 1 113 ? 17.773 -12.671 -11.286 1.00 55.06 113 LEU A C 1
ATOM 902 O O . LEU A 1 113 ? 16.698 -12.142 -11.003 1.00 55.06 113 LEU A O 1
ATOM 906 N N . SER A 1 114 ? 18.285 -13.697 -10.616 1.00 61.25 114 SER A N 1
ATOM 907 C CA . SER A 1 114 ? 17.798 -14.199 -9.339 1.00 61.25 114 SER A CA 1
ATOM 908 C C . SER A 1 114 ? 18.041 -13.123 -8.282 1.00 61.25 114 SER A C 1
ATOM 910 O O . SER A 1 114 ? 18.909 -13.258 -7.416 1.00 61.25 114 SER A O 1
ATOM 912 N N . GLU A 1 115 ? 17.357 -11.991 -8.420 1.00 70.81 115 GLU A N 1
ATOM 913 C CA . GLU A 1 115 ? 17.383 -10.928 -7.445 1.00 70.81 115 GLU A CA 1
ATOM 914 C C . GLU A 1 115 ? 16.763 -11.510 -6.190 1.00 70.81 115 GLU A C 1
ATOM 916 O O . GLU A 1 115 ? 15.605 -11.930 -6.165 1.00 70.81 115 GLU A O 1
ATOM 921 N N . ARG A 1 116 ? 17.608 -11.628 -5.166 1.00 78.12 116 ARG A N 1
ATOM 922 C CA . ARG A 1 116 ? 17.180 -12.080 -3.853 1.00 78.12 116 ARG A CA 1
ATOM 923 C C . ARG A 1 116 ? 16.023 -11.185 -3.400 1.00 78.12 116 ARG A C 1
ATOM 925 O O . ARG A 1 116 ? 16.101 -9.973 -3.625 1.00 78.12 116 ARG A O 1
ATOM 932 N N . PRO A 1 117 ? 14.988 -11.756 -2.765 1.00 83.62 117 PRO A N 1
ATOM 933 C CA . PRO A 1 117 ? 13.879 -10.969 -2.249 1.00 83.62 117 PRO A CA 1
ATOM 934 C C . PRO A 1 117 ? 14.424 -9.858 -1.348 1.00 83.62 117 PRO A C 1
ATOM 936 O O . PRO A 1 117 ? 15.245 -10.103 -0.458 1.00 83.62 117 PRO A O 1
ATOM 939 N N . LYS A 1 118 ? 14.013 -8.622 -1.633 1.00 89.00 118 LYS A N 1
ATOM 940 C CA . LYS A 1 118 ? 14.330 -7.455 -0.809 1.00 89.00 118 LYS A CA 1
ATOM 941 C C . LYS A 1 118 ? 13.204 -7.303 0.203 1.00 89.00 118 LYS A C 1
ATOM 943 O O . LYS A 1 118 ? 12.034 -7.323 -0.179 1.00 89.00 118 LYS A O 1
ATOM 948 N N . VAL A 1 119 ? 13.566 -7.177 1.477 1.00 93.06 119 VAL A N 1
ATOM 949 C CA . VAL A 1 119 ? 12.600 -6.914 2.542 1.00 93.06 119 VAL A CA 1
ATOM 950 C C . VAL A 1 119 ? 12.689 -5.442 2.876 1.00 93.06 119 VAL A C 1
ATOM 952 O O . VAL A 1 119 ? 13.736 -4.956 3.291 1.00 93.06 119 VAL A O 1
ATOM 955 N N . SER A 1 120 ? 11.601 -4.724 2.666 1.00 94.69 120 SER A N 1
ATOM 956 C CA . SER A 1 120 ? 11.518 -3.292 2.920 1.00 94.69 120 SER A CA 1
ATOM 957 C C . SER A 1 120 ? 10.539 -3.049 4.060 1.00 94.69 120 SER A C 1
ATOM 959 O O . SER A 1 120 ? 9.513 -3.721 4.158 1.00 94.69 120 SER A O 1
ATOM 961 N N . VAL A 1 121 ? 10.875 -2.124 4.954 1.00 95.81 121 VAL A N 1
ATOM 962 C CA . VAL A 1 121 ? 10.055 -1.785 6.123 1.00 95.81 121 VAL A CA 1
ATOM 963 C C . VAL A 1 121 ? 9.407 -0.428 5.894 1.00 95.81 121 VAL A C 1
ATOM 965 O O . VAL A 1 121 ? 10.089 0.514 5.489 1.00 95.81 121 VAL A O 1
ATOM 968 N N . PHE A 1 122 ? 8.102 -0.333 6.130 1.00 97.12 122 PHE A N 1
ATOM 969 C CA . PHE A 1 122 ? 7.289 0.848 5.852 1.00 97.12 122 PHE A CA 1
ATOM 970 C C . PHE A 1 122 ? 6.443 1.236 7.057 1.00 97.12 122 PHE A C 1
ATOM 972 O O . PHE A 1 122 ? 5.898 0.370 7.738 1.00 97.12 122 PHE A O 1
ATOM 979 N N . ASP A 1 123 ? 6.230 2.537 7.211 1.00 95.88 123 ASP A N 1
ATOM 980 C CA . ASP A 1 123 ? 5.083 3.046 7.956 1.00 95.88 123 ASP A CA 1
ATOM 981 C C . ASP A 1 123 ? 3.924 3.227 6.982 1.00 95.88 123 ASP A C 1
ATOM 983 O O . ASP A 1 123 ? 4.066 3.910 5.962 1.00 95.88 123 ASP A O 1
ATOM 987 N N . ILE A 1 124 ? 2.791 2.591 7.279 1.00 96.62 124 ILE A N 1
ATOM 988 C CA . ILE A 1 124 ? 1.589 2.666 6.450 1.00 96.62 124 ILE A CA 1
ATOM 989 C C . ILE A 1 124 ? 0.625 3.660 7.071 1.00 96.62 124 ILE A C 1
ATOM 991 O O . ILE A 1 124 ? 0.186 3.478 8.201 1.00 96.62 124 ILE A O 1
ATOM 995 N N . ILE A 1 125 ? 0.253 4.677 6.311 1.00 96.44 125 ILE A N 1
ATOM 996 C CA . ILE A 1 125 ? -0.795 5.626 6.658 1.00 96.44 125 ILE A CA 1
ATOM 997 C C . ILE A 1 125 ? -2.074 5.164 5.967 1.00 96.44 125 ILE A C 1
ATOM 999 O O . ILE A 1 125 ? -2.110 5.031 4.741 1.00 96.44 125 ILE A O 1
ATOM 1003 N N . VAL A 1 126 ? -3.108 4.918 6.761 1.00 96.25 126 VAL A N 1
ATOM 1004 C CA . VAL A 1 126 ? -4.445 4.554 6.299 1.00 96.25 126 VAL A CA 1
ATOM 1005 C C . VAL A 1 126 ? -5.354 5.757 6.492 1.00 96.25 126 VAL A C 1
ATOM 1007 O O . VAL A 1 126 ? -5.508 6.233 7.616 1.00 96.25 126 VAL A O 1
ATOM 1010 N N . SER A 1 127 ? -5.943 6.236 5.403 1.00 95.94 127 SER A N 1
ATOM 1011 C CA . SER A 1 127 ? -6.822 7.402 5.367 1.00 95.94 127 SER A CA 1
ATOM 1012 C C . SER A 1 127 ? -8.240 6.976 5.002 1.00 95.94 127 SER A C 1
ATOM 1014 O O . SER A 1 127 ? -8.473 6.429 3.925 1.00 95.94 127 SER A O 1
ATOM 1016 N N . ASP A 1 128 ? -9.195 7.239 5.887 1.00 94.62 128 ASP A N 1
ATOM 1017 C CA . ASP A 1 128 ? -10.625 7.105 5.620 1.00 94.62 128 ASP A CA 1
ATOM 1018 C C . ASP A 1 128 ? -11.088 8.282 4.751 1.00 94.62 128 ASP A C 1
ATOM 1020 O O . ASP A 1 128 ? -11.018 9.443 5.164 1.00 94.62 128 ASP A O 1
ATOM 1024 N N . MET A 1 129 ? -11.551 7.981 3.538 1.00 91.69 129 MET A N 1
ATOM 1025 C CA . MET A 1 129 ? -11.962 8.995 2.566 1.00 91.69 129 MET A CA 1
ATOM 1026 C C . MET A 1 129 ? -13.309 9.647 2.903 1.00 91.69 129 MET A C 1
ATOM 1028 O O . MET A 1 129 ? -13.594 10.738 2.410 1.00 91.69 129 MET A O 1
ATOM 1032 N N . GLU A 1 130 ? -14.137 9.005 3.727 1.00 91.94 130 GLU A N 1
ATOM 1033 C CA . GLU A 1 130 ? -15.450 9.517 4.121 1.00 91.94 130 GLU A CA 1
ATOM 1034 C C . GLU A 1 130 ? -15.359 10.361 5.392 1.00 91.94 130 GLU A C 1
ATOM 1036 O O . GLU A 1 130 ? -15.927 11.452 5.467 1.00 91.94 130 GLU A O 1
ATOM 1041 N N . GLN A 1 131 ? -14.625 9.867 6.391 1.00 89.88 131 GLN A N 1
ATOM 1042 C CA . GLN A 1 131 ? -14.517 10.517 7.699 1.00 89.88 131 GLN A CA 1
ATOM 1043 C C . GLN A 1 131 ? -13.321 11.469 7.800 1.00 89.88 131 GLN A C 1
ATOM 1045 O O . GLN A 1 131 ? -13.261 12.287 8.720 1.00 89.88 131 GLN A O 1
ATOM 1050 N N . GLY A 1 132 ? -12.358 11.367 6.877 1.00 88.75 132 GLY A N 1
ATOM 1051 C CA . GLY A 1 132 ? -11.104 12.120 6.922 1.00 88.75 132 GLY A CA 1
ATOM 1052 C C . GLY A 1 132 ? -10.195 11.711 8.085 1.00 88.75 132 GLY A C 1
ATOM 1053 O O . GLY A 1 132 ? -9.319 12.482 8.479 1.00 88.75 132 GLY A O 1
ATOM 1054 N N . LEU A 1 133 ? -10.421 10.532 8.673 1.00 89.38 133 LEU A N 1
ATOM 1055 C CA . LEU A 1 133 ? -9.590 9.994 9.745 1.00 89.38 133 LEU A CA 1
ATOM 1056 C C . LEU A 1 133 ? -8.330 9.367 9.162 1.00 89.38 133 LEU A C 1
ATOM 1058 O O . LEU A 1 133 ? -8.372 8.745 8.105 1.00 89.38 133 LEU A O 1
ATOM 1062 N N . GLN A 1 134 ? -7.214 9.510 9.871 1.00 92.75 134 GLN A N 1
ATOM 1063 C CA . GLN A 1 134 ?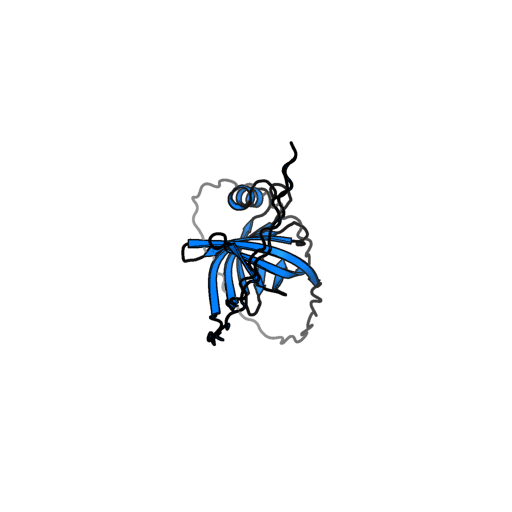 -5.954 8.884 9.493 1.00 92.75 134 GLN A CA 1
ATOM 1064 C C . GLN A 1 134 ? -5.359 8.140 10.675 1.00 92.75 134 GLN A C 1
ATOM 1066 O O . GLN A 1 134 ? -5.382 8.631 11.805 1.00 92.75 134 GLN A O 1
ATOM 1071 N N . PHE A 1 135 ? -4.788 6.973 10.407 1.00 92.88 135 PHE A N 1
ATOM 1072 C CA . PHE A 1 135 ? -4.017 6.227 11.390 1.00 92.88 135 PHE A CA 1
ATOM 1073 C C . PHE A 1 135 ? -2.772 5.615 10.754 1.00 92.88 135 PHE A C 1
ATOM 1075 O O . PHE A 1 135 ? -2.725 5.366 9.550 1.00 92.88 135 PHE A O 1
ATOM 1082 N N . VAL A 1 136 ? -1.745 5.397 11.575 1.00 94.12 136 VAL A N 1
ATOM 1083 C CA . VAL A 1 136 ? -0.449 4.879 11.130 1.00 94.12 136 VAL A CA 1
ATOM 1084 C C . VAL A 1 136 ? -0.242 3.477 11.685 1.00 94.12 136 VAL A C 1
ATOM 1086 O O . VAL A 1 136 ? -0.374 3.257 12.888 1.00 94.12 136 VAL A O 1
ATOM 1089 N N . VAL A 1 137 ? 0.101 2.538 10.808 1.00 94.75 137 VAL A N 1
ATOM 1090 C CA . VAL A 1 137 ? 0.553 1.190 11.151 1.00 94.75 137 VAL A CA 1
ATOM 1091 C C . VAL A 1 137 ? 2.073 1.159 10.961 1.00 94.75 137 VAL A C 1
ATOM 1093 O O . VAL A 1 137 ? 2.531 1.148 9.814 1.00 94.75 137 VAL A O 1
ATOM 1096 N N . PRO A 1 138 ? 2.859 1.209 12.049 1.00 95.19 138 PRO A N 1
ATOM 1097 C CA . PRO A 1 138 ? 4.307 1.322 11.954 1.00 95.19 138 PRO A CA 1
ATOM 1098 C C . PRO A 1 138 ? 4.988 -0.015 11.648 1.00 95.19 138 PRO A C 1
ATOM 1100 O O . PRO A 1 138 ? 4.432 -1.089 11.902 1.00 95.19 138 PRO A O 1
ATOM 1103 N N . ASP A 1 139 ? 6.227 0.072 11.158 1.00 94.19 139 ASP A N 1
ATOM 1104 C CA . ASP A 1 139 ? 7.178 -1.046 11.050 1.00 94.19 139 ASP A CA 1
ATOM 1105 C C . ASP A 1 139 ? 6.654 -2.270 10.273 1.00 94.19 139 ASP A C 1
ATOM 1107 O O . ASP A 1 139 ? 6.920 -3.435 10.599 1.00 94.19 139 ASP A O 1
ATOM 1111 N N . VAL A 1 140 ? 5.902 -2.023 9.205 1.00 95.88 140 VAL A N 1
ATOM 1112 C CA . VAL A 1 140 ? 5.312 -3.076 8.387 1.00 95.88 140 VAL A CA 1
ATOM 1113 C C . VAL A 1 140 ? 6.338 -3.608 7.394 1.00 95.88 140 VAL A C 1
ATOM 1115 O O . VAL A 1 140 ? 6.865 -2.874 6.559 1.00 95.88 140 VAL A O 1
ATOM 1118 N N . LYS A 1 141 ? 6.615 -4.912 7.469 1.00 95.25 141 LYS A N 1
ATOM 1119 C CA . LYS A 1 141 ? 7.555 -5.594 6.575 1.00 95.25 141 LYS A CA 1
ATOM 1120 C C . LYS A 1 141 ? 6.870 -6.021 5.282 1.00 95.25 141 LYS A C 1
ATOM 1122 O O . LYS A 1 141 ? 5.875 -6.743 5.312 1.00 95.25 141 LYS A O 1
ATOM 1127 N N . PHE A 1 142 ? 7.462 -5.625 4.165 1.00 94.06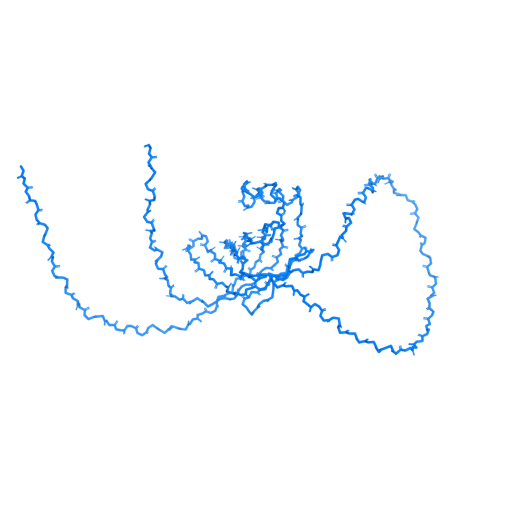 142 PHE A N 1
ATOM 1128 C CA . PHE A 1 142 ? 7.063 -5.999 2.817 1.00 94.06 142 PHE A CA 1
ATOM 1129 C C . PHE A 1 142 ? 8.163 -6.817 2.168 1.00 94.06 142 PHE A C 1
ATOM 1131 O O . PHE A 1 142 ? 9.328 -6.418 2.159 1.00 94.06 142 PHE A O 1
ATOM 1138 N N . VAL A 1 143 ? 7.778 -7.940 1.574 1.00 92.38 143 VAL A N 1
ATOM 1139 C CA . VAL A 1 143 ? 8.648 -8.688 0.669 1.00 92.38 143 VAL A CA 1
ATOM 1140 C C . VAL A 1 143 ? 8.215 -8.349 -0.750 1.00 92.38 143 VAL A C 1
ATOM 1142 O O . VAL A 1 143 ? 7.176 -8.826 -1.192 1.00 92.38 143 VAL A O 1
ATOM 1145 N N . CYS A 1 144 ? 8.977 -7.506 -1.447 1.00 85.19 144 CYS A N 1
ATOM 1146 C CA . CYS A 1 144 ? 8.669 -7.122 -2.827 1.00 85.19 144 CYS A CA 1
ATOM 1147 C C . CYS A 1 144 ? 9.391 -8.053 -3.808 1.00 85.19 144 CYS A C 1
ATOM 1149 O O . CYS A 1 144 ? 10.617 -8.196 -3.762 1.00 85.19 144 CYS A O 1
ATOM 1151 N N . GLY A 1 145 ? 8.637 -8.677 -4.711 1.00 86.06 145 GLY A N 1
ATOM 1152 C CA . GLY A 1 145 ? 9.168 -9.612 -5.697 1.00 86.06 145 GLY A CA 1
ATOM 1153 C C . GLY A 1 145 ? 8.117 -10.029 -6.721 1.00 86.06 145 GLY A C 1
ATOM 1154 O O . GLY A 1 145 ? 7.393 -9.199 -7.256 1.00 86.06 145 GLY A O 1
ATOM 1155 N N . GLN A 1 146 ? 8.040 -11.329 -7.016 1.00 85.19 146 GLN A N 1
ATOM 1156 C CA . GLN A 1 146 ? 6.959 -11.875 -7.855 1.00 85.19 146 GLN A CA 1
ATOM 1157 C C . GLN A 1 146 ? 5.616 -11.919 -7.130 1.00 85.19 146 GLN A C 1
ATOM 1159 O O . GLN A 1 146 ? 4.577 -11.934 -7.777 1.00 85.19 146 GLN A O 1
ATOM 1164 N N . GLU A 1 147 ? 5.661 -11.928 -5.806 1.00 90.62 147 GLU A N 1
ATOM 1165 C CA . GLU A 1 147 ? 4.520 -11.849 -4.912 1.00 90.62 147 GLU A CA 1
ATOM 1166 C C . GLU A 1 147 ? 4.837 -10.768 -3.882 1.00 90.62 147 GLU A C 1
ATOM 1168 O O . GLU A 1 147 ? 6.008 -10.554 -3.548 1.00 90.62 147 GLU A O 1
ATOM 1173 N N . CYS A 1 148 ? 3.805 -10.086 -3.393 1.00 92.00 148 CYS A N 1
ATOM 1174 C CA . CYS A 1 148 ? 3.918 -9.165 -2.273 1.00 92.00 148 CYS A CA 1
ATOM 1175 C C . CYS A 1 148 ? 3.161 -9.752 -1.085 1.00 92.00 148 CYS A C 1
ATOM 1177 O O . CYS A 1 148 ? 1.944 -9.930 -1.124 1.00 92.00 148 CYS A O 1
ATOM 1179 N N . ASN A 1 149 ? 3.891 -10.072 -0.025 1.00 93.62 149 ASN A N 1
ATOM 1180 C CA . ASN A 1 149 ? 3.294 -10.547 1.212 1.00 93.62 149 ASN A CA 1
ATOM 1181 C C . ASN A 1 149 ? 3.645 -9.568 2.327 1.00 93.62 149 ASN A C 1
ATOM 1183 O O . ASN A 1 149 ? 4.810 -9.192 2.496 1.00 93.62 149 ASN A O 1
ATOM 1187 N N . ILE A 1 150 ? 2.620 -9.171 3.079 1.00 94.69 150 ILE A N 1
ATOM 1188 C CA . ILE A 1 150 ? 2.762 -8.368 4.290 1.00 94.69 150 ILE A CA 1
ATOM 1189 C C . ILE A 1 150 ? 2.362 -9.247 5.461 1.00 94.69 150 ILE A C 1
ATOM 1191 O O . ILE A 1 150 ? 1.235 -9.744 5.508 1.00 94.69 150 ILE A O 1
ATOM 1195 N N . SER A 1 151 ? 3.257 -9.395 6.432 1.00 88.00 151 SER A N 1
ATOM 1196 C CA . SER A 1 151 ? 2.927 -10.044 7.697 1.00 88.00 151 SER A CA 1
ATOM 1197 C C . SER A 1 151 ? 3.393 -9.187 8.864 1.00 88.00 151 SER A C 1
ATOM 1199 O O . SER A 1 151 ? 4.592 -9.052 9.115 1.00 88.00 151 SER A O 1
ATOM 1201 N N . SER A 1 152 ? 2.439 -8.633 9.596 1.00 93.50 152 SER A N 1
ATOM 1202 C CA . SER A 1 152 ? 2.648 -8.006 10.894 1.00 93.50 152 SER A CA 1
ATOM 1203 C C . SER A 1 152 ? 1.540 -8.457 11.848 1.00 93.50 152 SER A C 1
ATOM 1205 O O . SER A 1 152 ? 0.609 -9.165 11.468 1.00 93.50 152 SER A O 1
ATOM 1207 N N . LYS A 1 153 ? 1.641 -8.062 13.115 1.00 94.19 153 LYS A N 1
ATOM 1208 C CA . LYS A 1 153 ? 0.629 -8.362 14.133 1.00 94.19 153 LYS A CA 1
ATOM 1209 C C . LYS A 1 153 ? -0.723 -7.715 13.815 1.00 94.19 153 LYS A C 1
ATOM 1211 O O . LYS A 1 153 ? -1.767 -8.299 14.095 1.00 94.19 153 LYS A O 1
ATOM 1216 N N . ASP A 1 154 ? -0.666 -6.516 13.248 1.00 95.31 154 ASP A N 1
ATOM 1217 C CA . ASP A 1 154 ? -1.814 -5.631 13.060 1.00 95.31 154 ASP A CA 1
ATOM 1218 C C . ASP A 1 154 ? -2.218 -5.498 11.584 1.00 95.31 154 ASP A C 1
ATOM 1220 O O . ASP A 1 154 ? -3.248 -4.911 11.276 1.00 95.31 154 ASP A O 1
ATOM 1224 N N . ILE A 1 155 ? -1.445 -6.069 10.656 1.00 97.00 155 ILE A N 1
ATOM 1225 C CA . ILE A 1 155 ? -1.754 -6.049 9.226 1.00 97.00 155 ILE A CA 1
ATOM 1226 C C . ILE A 1 155 ? -1.301 -7.340 8.546 1.00 97.00 155 ILE A C 1
ATOM 1228 O O . ILE A 1 155 ? -0.191 -7.823 8.776 1.00 97.00 155 ILE A O 1
ATOM 1232 N N . SER A 1 156 ? -2.153 -7.886 7.683 1.00 97.25 156 SER A N 1
ATOM 1233 C CA . SER A 1 156 ? -1.810 -9.001 6.804 1.00 97.25 156 SER A CA 1
ATOM 1234 C C . SER A 1 156 ? -2.333 -8.746 5.400 1.00 97.25 156 SER A C 1
ATOM 1236 O O . SER A 1 156 ? -3.511 -8.425 5.239 1.00 97.25 156 SER A O 1
ATOM 1238 N N . PHE A 1 157 ? -1.479 -8.939 4.402 1.00 97.81 157 PHE A N 1
ATOM 1239 C CA . PHE A 1 157 ? -1.829 -8.846 2.987 1.00 97.81 157 PHE A CA 1
ATOM 1240 C C . PHE A 1 157 ? -1.295 -10.054 2.249 1.00 97.81 157 PHE A C 1
ATOM 1242 O O . PHE A 1 157 ? -0.129 -10.424 2.433 1.00 97.81 157 PHE A O 1
ATOM 1249 N N . HIS A 1 158 ? -2.136 -10.609 1.388 1.00 95.56 158 HIS A N 1
ATOM 1250 C CA . HIS A 1 158 ? -1.760 -11.665 0.471 1.00 95.56 158 HIS A CA 1
ATOM 1251 C C . HIS A 1 158 ? -2.039 -11.214 -0.958 1.00 95.56 158 HIS A C 1
ATOM 1253 O O . HIS A 1 158 ? -3.113 -10.696 -1.251 1.00 95.56 158 HIS A O 1
ATOM 1259 N N . THR A 1 159 ? -1.053 -11.381 -1.835 1.00 97.50 159 THR A N 1
ATOM 1260 C CA . THR A 1 159 ? -1.214 -11.066 -3.254 1.00 97.50 159 THR A CA 1
ATOM 1261 C C . THR A 1 159 ? -1.907 -12.213 -3.970 1.00 97.50 159 THR A C 1
ATOM 1263 O O . THR A 1 159 ? -1.364 -13.311 -4.025 1.00 97.50 159 THR A O 1
ATOM 1266 N N . ASP A 1 160 ? -3.016 -11.909 -4.636 1.00 96.88 160 ASP A N 1
ATOM 1267 C CA . ASP A 1 160 ? -3.686 -12.834 -5.550 1.00 96.88 160 ASP A CA 1
ATOM 1268 C C . ASP A 1 160 ? -3.226 -12.614 -6.996 1.00 96.88 160 ASP A C 1
ATOM 1270 O O . ASP A 1 160 ? -3.045 -13.555 -7.769 1.00 96.88 160 ASP A O 1
ATOM 1274 N N . VAL A 1 161 ? -3.043 -11.345 -7.385 1.00 96.94 161 VAL A N 1
ATOM 1275 C CA . VAL A 1 161 ? -2.707 -10.958 -8.760 1.00 96.94 161 VAL A CA 1
ATOM 1276 C C . VAL A 1 161 ? -1.634 -9.878 -8.772 1.00 96.94 161 VAL A C 1
ATOM 1278 O O . VAL A 1 161 ? -1.704 -8.897 -8.032 1.00 96.94 161 VAL A O 1
ATOM 1281 N N . VAL A 1 162 ? -0.671 -10.023 -9.684 1.00 96.62 162 VAL A N 1
ATOM 1282 C CA . VAL A 1 162 ? 0.354 -9.011 -9.961 1.00 96.62 162 VAL A CA 1
ATOM 1283 C C . VAL A 1 162 ? 0.211 -8.496 -11.381 1.00 96.62 162 VAL A C 1
ATOM 1285 O O . VAL A 1 162 ? 0.116 -9.266 -12.339 1.00 96.62 162 VAL A O 1
ATOM 1288 N N . TYR A 1 163 ? 0.234 -7.176 -11.523 1.00 96.56 163 TYR A N 1
ATOM 1289 C CA . TYR A 1 163 ? 0.249 -6.491 -12.804 1.00 96.56 163 TYR A CA 1
ATOM 1290 C C . TYR A 1 163 ? 1.600 -5.810 -13.017 1.00 96.56 163 TYR A C 1
ATOM 1292 O O . TYR A 1 163 ? 2.141 -5.157 -12.123 1.00 96.56 163 TYR A O 1
ATOM 1300 N N . TRP A 1 164 ? 2.113 -5.921 -14.243 1.00 95.31 164 TRP A N 1
ATOM 1301 C CA . TRP A 1 164 ? 3.355 -5.287 -14.686 1.00 95.31 164 TRP A CA 1
ATOM 1302 C 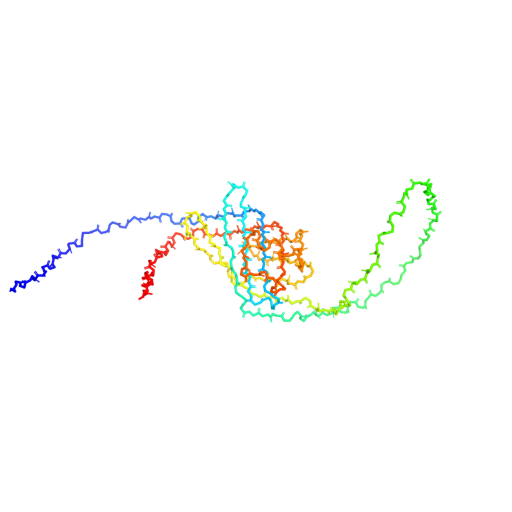C . TRP A 1 164 ? 3.199 -4.633 -16.064 1.00 95.31 164 TRP A C 1
ATOM 1304 O O . TRP A 1 164 ? 2.314 -4.999 -16.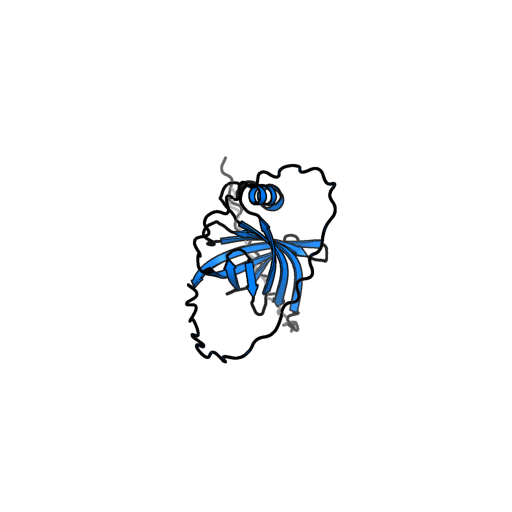850 1.00 95.31 164 TRP A O 1
ATOM 1314 N N . GLY A 1 165 ? 4.094 -3.690 -16.373 1.00 95.69 165 GLY A N 1
ATOM 1315 C CA . GLY A 1 165 ? 4.159 -2.997 -17.664 1.00 95.69 165 GLY A CA 1
ATOM 1316 C C . GLY A 1 165 ? 2.826 -2.351 -18.051 1.00 95.69 165 GLY A C 1
ATOM 1317 O O . GLY A 1 165 ? 2.104 -1.851 -17.196 1.00 95.69 165 GLY A O 1
ATOM 1318 N N . GLN A 1 166 ? 2.444 -2.458 -19.326 1.00 96.88 166 GLN A N 1
ATOM 1319 C CA . GLN A 1 166 ? 1.214 -1.842 -19.847 1.00 96.88 166 GLN A CA 1
ATOM 1320 C C . GLN A 1 166 ? -0.061 -2.271 -19.101 1.00 96.88 166 GLN A C 1
ATOM 1322 O O . GLN A 1 166 ? -1.003 -1.493 -18.984 1.00 96.88 166 GLN A O 1
ATOM 1327 N N . LYS A 1 167 ? -0.120 -3.507 -18.577 1.00 97.31 167 LYS A N 1
ATOM 1328 C CA . LYS A 1 167 ? -1.274 -3.944 -17.775 1.00 97.31 167 LYS A CA 1
ATOM 1329 C C . LYS A 1 167 ? -1.337 -3.206 -16.439 1.00 97.31 167 LYS A C 1
ATOM 1331 O O . LYS A 1 167 ? -2.430 -2.835 -16.024 1.00 97.31 167 LYS A O 1
ATOM 1336 N N . ALA A 1 168 ? -0.191 -2.990 -15.790 1.00 97.44 168 ALA A N 1
ATOM 1337 C CA . ALA A 1 168 ? -0.123 -2.173 -14.581 1.00 97.44 168 ALA A CA 1
ATOM 1338 C C . ALA A 1 168 ? -0.554 -0.737 -14.882 1.00 97.44 168 ALA A C 1
ATOM 1340 O O . ALA A 1 168 ? -1.399 -0.214 -14.169 1.00 97.44 168 ALA A O 1
ATOM 1341 N N . ASP A 1 169 ? -0.070 -0.150 -15.979 1.00 98.00 169 ASP A N 1
ATOM 1342 C CA . ASP A 1 169 ? -0.424 1.214 -16.388 1.00 98.00 169 ASP A CA 1
ATOM 1343 C C . ASP A 1 169 ? -1.938 1.404 -16.569 1.00 98.00 169 ASP A C 1
ATOM 1345 O O . ASP A 1 169 ? -2.493 2.411 -16.134 1.00 98.00 169 ASP A O 1
ATOM 1349 N N . LEU A 1 170 ? -2.637 0.416 -17.142 1.00 97.81 170 LEU A N 1
ATOM 1350 C CA . LEU A 1 170 ? -4.099 0.454 -17.271 1.00 97.81 170 LEU A CA 1
ATOM 1351 C C . LEU A 1 170 ? -4.812 0.428 -15.912 1.00 97.81 170 LEU A C 1
ATOM 1353 O O . LEU A 1 170 ? -5.772 1.173 -15.703 1.00 97.81 170 LEU A O 1
ATOM 1357 N N . VAL A 1 171 ? -4.354 -0.419 -14.985 1.00 97.88 171 VAL A N 1
ATOM 1358 C CA . VAL A 1 171 ? -4.899 -0.472 -13.617 1.00 97.88 171 VAL A CA 1
ATOM 1359 C C . VAL A 1 171 ? -4.610 0.842 -12.890 1.00 97.88 171 VAL A C 1
ATOM 1361 O 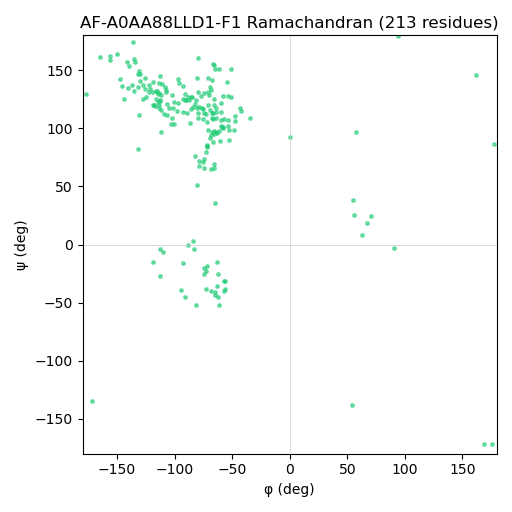O . VAL A 1 171 ? -5.490 1.388 -12.225 1.00 97.88 171 VAL A O 1
ATOM 1364 N N . ILE A 1 172 ? -3.410 1.389 -13.075 1.00 97.88 172 ILE A N 1
ATOM 1365 C CA . ILE A 1 172 ? -2.978 2.654 -12.491 1.00 97.88 172 ILE A CA 1
ATOM 1366 C C . ILE A 1 172 ? -3.845 3.810 -12.964 1.00 97.88 172 ILE A C 1
ATOM 1368 O O . ILE A 1 172 ? -4.414 4.522 -12.138 1.00 97.88 172 ILE A O 1
ATOM 1372 N N . LEU A 1 173 ? -4.009 3.954 -14.277 1.00 97.31 173 LEU A N 1
ATOM 1373 C CA . LEU A 1 173 ? -4.825 5.007 -14.866 1.00 97.31 173 LEU A CA 1
ATOM 1374 C C . LEU A 1 173 ? -6.261 4.967 -14.330 1.00 97.31 173 LEU A C 1
ATOM 1376 O O . LEU A 1 173 ? -6.854 6.012 -14.073 1.00 97.31 173 LEU A O 1
ATOM 1380 N N . LYS A 1 174 ? -6.805 3.759 -14.133 1.00 97.56 174 LYS A N 1
ATOM 1381 C CA . LYS A 1 174 ? -8.168 3.554 -13.638 1.00 97.56 174 LYS A CA 1
ATOM 1382 C C . LYS A 1 174 ? -8.333 3.872 -12.147 1.00 97.56 174 LYS A C 1
ATOM 1384 O O . LYS A 1 174 ? -9.387 4.375 -11.771 1.00 97.56 174 LYS A O 1
ATOM 1389 N N . HIS A 1 175 ? -7.348 3.545 -11.307 1.00 96.75 175 HIS A N 1
ATOM 1390 C CA . HIS A 1 175 ? -7.512 3.556 -9.844 1.00 96.75 175 HIS A CA 1
ATOM 1391 C C . HIS A 1 175 ? -6.698 4.626 -9.100 1.00 96.75 175 HIS A C 1
ATOM 1393 O O . HIS A 1 175 ? -7.115 5.049 -8.025 1.00 96.75 175 HIS A O 1
ATOM 1399 N N . PHE A 1 176 ? -5.563 5.067 -9.643 1.00 95.75 176 PHE A N 1
ATOM 1400 C CA . PHE A 1 176 ? -4.639 6.011 -8.992 1.00 95.75 176 PHE A CA 1
ATOM 1401 C C . PHE A 1 176 ? -4.460 7.323 -9.766 1.00 95.75 176 PHE A C 1
ATOM 1403 O O . PHE A 1 176 ? -3.968 8.301 -9.202 1.00 95.75 176 PHE A O 1
ATOM 1410 N N . GLY A 1 177 ? -4.870 7.352 -11.037 1.00 95.25 177 GLY A N 1
ATOM 1411 C CA . GLY A 1 177 ? -4.741 8.507 -11.919 1.00 95.25 177 GLY A CA 1
ATOM 1412 C C . GLY A 1 177 ? -3.469 8.486 -12.779 1.00 95.25 177 GLY A C 1
ATOM 1413 O O . GLY A 1 177 ? -2.665 7.553 -12.705 1.00 95.25 177 GLY A O 1
ATOM 1414 N N . PRO A 1 178 ? -3.282 9.507 -13.634 1.00 96.50 178 PRO A N 1
ATOM 1415 C CA . PRO A 1 178 ? -2.224 9.527 -14.646 1.00 96.50 178 PRO A CA 1
ATOM 1416 C C . PRO A 1 178 ? -0.817 9.718 -14.066 1.00 96.50 178 PRO A C 1
ATOM 1418 O O . PRO A 1 178 ? 0.162 9.381 -14.726 1.00 96.50 178 PRO A O 1
ATOM 1421 N N . ASP A 1 179 ? -0.695 10.206 -12.829 1.00 95.00 179 ASP A N 1
ATOM 1422 C CA . ASP A 1 179 ? 0.592 10.568 -12.223 1.00 95.00 179 ASP A CA 1
ATOM 1423 C C . ASP A 1 179 ? 1.552 9.387 -12.039 1.00 95.00 179 ASP A C 1
ATOM 1425 O O . ASP A 1 179 ? 2.740 9.599 -11.804 1.00 95.00 179 ASP A O 1
ATOM 1429 N N . PHE A 1 180 ? 1.072 8.148 -12.128 1.00 93.75 180 PHE A N 1
ATOM 1430 C CA . PHE A 1 180 ? 1.870 6.935 -11.918 1.00 93.75 180 PHE A CA 1
ATOM 1431 C C . PHE A 1 180 ? 2.064 6.100 -13.194 1.00 93.75 180 PHE A C 1
ATOM 143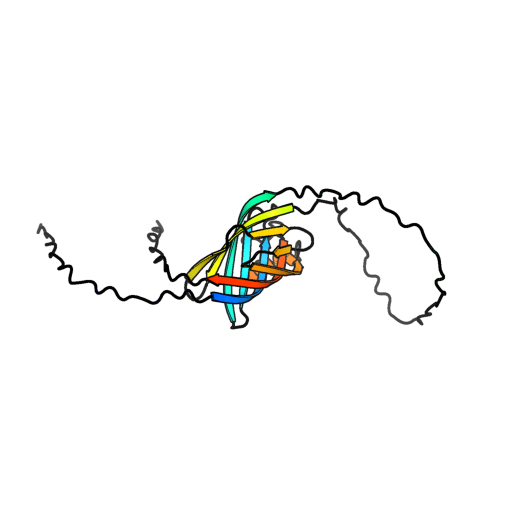3 O O . PHE A 1 180 ? 2.786 5.104 -13.166 1.00 93.75 180 PHE A O 1
ATOM 1440 N N . VAL A 1 181 ? 1.448 6.499 -14.308 1.00 96.56 181 VAL A N 1
ATOM 1441 C CA . VAL A 1 181 ? 1.500 5.778 -15.589 1.00 96.56 181 VAL A CA 1
ATOM 1442 C C . VAL A 1 181 ? 2.895 5.894 -16.215 1.00 96.56 181 VAL A C 1
ATOM 1444 O O . VAL A 1 181 ? 3.550 6.925 -16.080 1.00 96.56 181 VAL A O 1
ATOM 1447 N N . GLU A 1 182 ? 3.368 4.828 -16.872 1.00 95.94 182 GLU A N 1
ATOM 1448 C CA . GLU A 1 182 ? 4.672 4.744 -17.561 1.00 95.94 182 GLU A CA 1
ATOM 1449 C C . GLU A 1 182 ? 5.903 4.891 -16.648 1.00 95.94 182 GLU A C 1
ATOM 1451 O O . GLU A 1 182 ? 7.043 4.917 -17.113 1.00 95.94 182 GLU A O 1
ATOM 1456 N N . LYS A 1 183 ? 5.714 4.907 -15.324 1.00 96.00 183 LYS A N 1
ATOM 1457 C CA . LYS A 1 183 ? 6.817 4.975 -14.352 1.00 96.00 183 LYS A CA 1
ATOM 1458 C C . LYS A 1 183 ? 7.431 3.616 -14.026 1.00 96.00 183 LYS A C 1
ATOM 1460 O O . LYS A 1 183 ? 8.311 3.548 -13.178 1.00 96.00 183 LYS A O 1
ATOM 1465 N N . GLY A 1 184 ? 6.977 2.538 -14.670 1.00 95.25 184 GLY A N 1
ATOM 1466 C CA . GLY A 1 184 ? 7.437 1.174 -14.386 1.00 95.25 184 GLY A CA 1
ATOM 1467 C C . GLY A 1 184 ? 6.958 0.639 -13.033 1.00 95.25 184 GLY A C 1
ATOM 1468 O O . GLY A 1 184 ? 7.614 -0.217 -12.444 1.00 95.25 184 GLY A O 1
ATOM 1469 N N . CYS A 1 185 ? 5.845 1.168 -12.522 1.00 96.00 185 CYS A N 1
ATOM 1470 C CA . CYS A 1 185 ? 5.258 0.743 -11.259 1.00 96.00 185 CYS A CA 1
ATOM 1471 C C . CYS A 1 185 ? 4.768 -0.713 -11.307 1.00 96.00 185 CYS A C 1
ATOM 1473 O O . CYS A 1 185 ? 4.363 -1.230 -12.351 1.00 96.00 185 CYS A O 1
ATOM 1475 N N . MET A 1 186 ? 4.778 -1.361 -10.143 1.00 95.94 186 MET A N 1
ATOM 1476 C CA . MET A 1 186 ? 4.216 -2.700 -9.947 1.00 95.94 186 MET A CA 1
ATOM 1477 C C . MET A 1 186 ? 2.924 -2.588 -9.152 1.00 95.94 186 MET A C 1
ATOM 1479 O O . MET A 1 186 ? 2.900 -1.899 -8.131 1.00 95.94 186 MET A O 1
ATOM 1483 N N . VAL A 1 187 ? 1.868 -3.268 -9.601 1.00 97.62 187 VAL A N 1
ATOM 1484 C CA . VAL A 1 187 ? 0.578 -3.260 -8.903 1.00 97.62 187 VAL A CA 1
ATOM 1485 C C . VAL A 1 187 ? 0.248 -4.655 -8.401 1.00 97.62 187 VAL A C 1
ATOM 1487 O O . VAL A 1 187 ? 0.193 -5.600 -9.185 1.00 97.62 187 VAL A O 1
ATOM 1490 N N . TYR A 1 188 ? -0.010 -4.763 -7.105 1.00 98.00 188 TYR A N 1
ATOM 1491 C CA . TYR A 1 188 ? -0.439 -5.982 -6.432 1.00 98.00 188 TYR A CA 1
ATOM 1492 C C . TYR A 1 188 ? -1.908 -5.841 -6.051 1.00 98.00 188 TYR A C 1
ATOM 1494 O O . TYR A 1 188 ? -2.316 -4.794 -5.552 1.00 98.00 188 TYR A O 1
ATOM 1502 N N . ALA A 1 189 ? -2.697 -6.881 -6.292 1.00 98.00 189 ALA A N 1
ATOM 1503 C CA . ALA A 1 189 ? -4.092 -6.960 -5.886 1.00 98.00 189 ALA A CA 1
ATOM 1504 C C . ALA A 1 189 ? -4.297 -8.181 -4.993 1.00 98.00 189 ALA A C 1
ATOM 1506 O O . ALA A 1 189 ? -3.790 -9.256 -5.319 1.00 98.00 189 ALA A O 1
ATOM 1507 N N . GLY A 1 190 ? -5.051 -8.022 -3.912 1.00 97.94 190 GLY A N 1
ATOM 1508 C CA . GLY A 1 190 ? -5.463 -9.147 -3.078 1.00 97.94 190 GLY A CA 1
ATOM 1509 C C . GLY A 1 190 ? -6.094 -8.732 -1.758 1.00 97.94 190 GLY A C 1
ATOM 1510 O O . GLY A 1 190 ? -6.381 -7.552 -1.536 1.00 97.94 190 GLY A O 1
ATOM 1511 N N . ASP A 1 191 ? -6.331 -9.709 -0.892 1.00 97.88 191 ASP A N 1
ATOM 1512 C CA . ASP A 1 191 ? -6.996 -9.498 0.390 1.00 97.88 191 ASP A CA 1
ATOM 1513 C C . ASP A 1 191 ? -6.080 -8.812 1.411 1.00 97.88 191 ASP A C 1
ATOM 1515 O O . ASP A 1 191 ? -4.954 -9.246 1.683 1.00 97.88 191 ASP A O 1
ATOM 1519 N N . LEU A 1 192 ? -6.604 -7.757 2.038 1.00 98.00 192 LEU A N 1
ATOM 1520 C CA . LEU A 1 192 ? -5.945 -7.004 3.097 1.00 98.00 192 LEU A CA 1
ATOM 1521 C C . LEU A 1 192 ? -6.789 -7.018 4.368 1.00 98.00 192 LEU A C 1
ATOM 1523 O O . LEU A 1 192 ? -7.993 -6.756 4.341 1.00 98.00 192 LEU A O 1
ATOM 1527 N N . LYS A 1 193 ? -6.130 -7.280 5.496 1.00 97.75 193 LYS A N 1
ATOM 1528 C CA . LYS A 1 193 ? -6.720 -7.215 6.835 1.00 97.75 193 LYS A CA 1
ATOM 1529 C C . LYS A 1 193 ? -5.889 -6.290 7.695 1.00 97.75 193 LYS A C 1
ATOM 1531 O O . LYS A 1 193 ? -4.681 -6.489 7.801 1.00 97.75 193 LYS A O 1
ATOM 1536 N N . ILE A 1 194 ? -6.531 -5.309 8.314 1.00 96.94 194 ILE A N 1
ATOM 1537 C CA . ILE A 1 194 ? -5.904 -4.366 9.237 1.00 96.94 194 ILE A CA 1
ATOM 1538 C C . ILE A 1 194 ? -6.675 -4.398 10.550 1.00 96.94 194 ILE A C 1
ATOM 1540 O O . ILE A 1 194 ? -7.903 -4.354 10.573 1.00 96.94 194 ILE A O 1
ATOM 1544 N N . LYS A 1 195 ? -5.942 -4.462 11.653 1.00 95.06 195 LYS A N 1
ATOM 1545 C CA . LYS A 1 195 ? -6.451 -4.365 13.009 1.00 95.06 195 LYS A CA 1
ATOM 1546 C C . LYS A 1 195 ? -5.830 -3.139 13.650 1.00 95.06 195 LYS A C 1
ATOM 1548 O O . LYS A 1 195 ? -4.616 -3.074 13.792 1.00 95.06 195 LYS A O 1
ATOM 1553 N N . TYR A 1 196 ? -6.647 -2.192 14.080 1.00 91.62 196 TYR A N 1
ATOM 1554 C CA . TYR A 1 196 ? -6.148 -1.019 14.787 1.00 91.62 196 TYR A CA 1
ATOM 1555 C C . TYR A 1 196 ? -7.001 -0.721 16.014 1.00 91.62 196 TYR A C 1
ATOM 1557 O O . TYR A 1 196 ? -8.139 -1.173 16.146 1.00 91.62 196 TYR A O 1
ATOM 1565 N N . LYS A 1 197 ? -6.404 -0.009 16.967 1.00 89.44 197 LYS A N 1
ATOM 1566 C CA . LYS A 1 197 ? -7.134 0.538 18.108 1.00 89.44 197 LYS A CA 1
ATOM 1567 C C . LYS A 1 197 ? -7.657 1.895 17.688 1.00 89.44 197 LYS A C 1
ATOM 1569 O O . LYS A 1 197 ? -6.852 2.742 17.305 1.00 89.44 197 LYS A O 1
ATOM 1574 N N . ASP A 1 198 ? -8.965 2.099 17.790 1.00 82.69 198 ASP A N 1
ATOM 1575 C CA . ASP A 1 198 ? -9.532 3.436 17.657 1.00 82.69 198 ASP A CA 1
ATOM 1576 C C . ASP A 1 198 ? -9.185 4.228 18.923 1.00 82.69 198 ASP A C 1
ATOM 1578 O O . ASP A 1 198 ? -9.924 4.299 19.908 1.00 82.69 198 ASP A O 1
ATOM 1582 N N . SER A 1 199 ? -7.953 4.724 18.968 1.00 69.38 199 SER A N 1
ATOM 1583 C CA . SER A 1 199 ? -7.569 5.735 19.935 1.00 69.38 199 SER A CA 1
ATOM 1584 C C . SER A 1 199 ? -8.247 7.021 19.489 1.00 69.38 199 SER A C 1
ATOM 1586 O O . SER A 1 199 ? -7.798 7.655 18.538 1.00 69.38 199 SER A O 1
ATOM 1588 N N . ILE A 1 200 ? -9.303 7.419 20.207 1.00 60.91 200 ILE A N 1
ATOM 1589 C CA . ILE A 1 200 ? -10.030 8.696 20.071 1.00 60.91 200 ILE A CA 1
ATOM 1590 C C . ILE A 1 200 ? -9.118 9.888 20.450 1.00 60.91 200 ILE A C 1
ATOM 1592 O O . ILE A 1 200 ? -9.545 10.897 20.999 1.00 60.91 200 ILE A O 1
ATOM 1596 N N . GLU A 1 201 ? -7.827 9.834 20.149 1.00 59.25 201 GLU A N 1
ATOM 1597 C CA . GLU A 1 201 ? -7.031 11.033 19.958 1.00 59.25 201 GLU A CA 1
ATOM 1598 C C . GLU A 1 201 ? -7.355 11.535 18.556 1.00 59.25 201 GLU A C 1
ATOM 1600 O O . GLU A 1 201 ? -6.577 11.407 17.616 1.00 59.25 201 GLU A O 1
ATOM 1605 N N . ARG A 1 202 ? -8.570 12.076 18.403 1.00 57.41 202 ARG A N 1
ATOM 1606 C CA . ARG A 1 202 ? -8.928 12.885 17.242 1.00 57.41 202 ARG A CA 1
ATOM 1607 C C . ARG A 1 202 ? -7.986 14.079 17.261 1.00 57.41 202 ARG A C 1
ATOM 1609 O O . ARG A 1 202 ? -8.290 15.098 17.883 1.00 57.41 202 ARG A O 1
ATOM 1616 N N . TYR A 1 203 ? -6.828 13.942 16.621 1.00 51.38 203 TYR A N 1
ATOM 1617 C CA . TYR A 1 203 ? -6.030 15.081 16.215 1.00 51.38 203 TYR A CA 1
ATOM 1618 C C . TYR A 1 203 ? -6.967 15.873 15.320 1.00 51.38 203 TYR A C 1
ATOM 1620 O O . TYR A 1 203 ? -7.253 15.473 14.194 1.00 51.38 203 TYR A O 1
ATOM 1628 N N . ALA A 1 204 ? -7.559 16.931 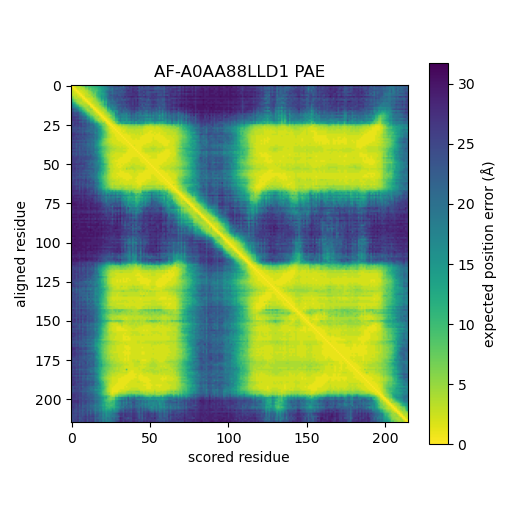15.876 1.00 51.81 204 ALA A N 1
ATOM 1629 C CA . ALA A 1 204 ? -8.263 17.905 15.078 1.00 51.81 204 ALA A CA 1
ATOM 1630 C C . ALA A 1 204 ? -7.243 18.325 14.030 1.00 51.81 204 ALA A C 1
ATOM 1632 O O . ALA A 1 204 ? -6.245 18.953 14.386 1.00 51.81 204 ALA A O 1
ATOM 1633 N N . VAL A 1 205 ? -7.446 17.882 12.786 1.00 56.88 205 VAL A N 1
ATOM 1634 C CA . VAL A 1 205 ? -6.667 18.336 11.645 1.00 56.88 205 VAL A CA 1
ATOM 1635 C C . VAL A 1 205 ? -6.808 19.842 11.709 1.00 56.88 205 VAL A C 1
ATOM 1637 O O . VAL A 1 205 ? -7.882 20.379 11.440 1.00 56.88 205 VAL A O 1
ATOM 1640 N N . THR A 1 206 ? -5.781 20.527 12.210 1.00 55.34 206 THR A N 1
ATOM 1641 C CA . THR A 1 206 ? -5.734 21.977 12.138 1.00 55.34 206 THR A CA 1
ATOM 1642 C C . THR A 1 206 ? -5.774 22.244 10.650 1.00 55.34 206 THR A C 1
ATOM 1644 O O . THR A 1 206 ? -4.854 21.778 9.978 1.00 55.34 206 THR A O 1
ATOM 1647 N N . PRO A 1 207 ? -6.835 22.872 10.110 1.00 57.44 207 PRO A N 1
ATOM 1648 C CA . PRO A 1 207 ? -6.894 23.162 8.692 1.00 57.44 207 PRO A CA 1
ATOM 1649 C C . PRO A 1 207 ? -5.682 24.037 8.400 1.00 57.44 207 PRO A C 1
ATOM 1651 O O . PRO A 1 207 ? -5.649 25.209 8.786 1.00 57.44 207 PRO A O 1
ATOM 1654 N N . GLU A 1 208 ? -4.636 23.430 7.839 1.00 56.12 208 GLU A N 1
ATOM 1655 C CA . GLU A 1 208 ? -3.448 24.157 7.448 1.00 56.12 208 GLU A CA 1
ATOM 1656 C C . GLU A 1 208 ? -3.912 25.222 6.472 1.00 56.12 208 GLU A C 1
ATOM 1658 O O . GLU A 1 208 ? -4.690 24.963 5.550 1.00 56.12 208 GLU A O 1
ATOM 1663 N N . ALA A 1 209 ? -3.508 26.448 6.792 1.00 51.00 209 ALA A N 1
ATOM 1664 C CA . ALA A 1 209 ? -3.919 27.664 6.136 1.00 51.00 209 ALA A CA 1
ATOM 1665 C C . ALA A 1 209 ? -3.941 27.458 4.623 1.00 51.00 209 ALA A C 1
ATOM 1667 O O . ALA A 1 209 ? -2.902 27.236 4.001 1.00 51.00 209 ALA A O 1
ATOM 1668 N N . SER A 1 210 ? -5.153 27.536 4.069 1.00 49.41 210 SER A N 1
ATOM 1669 C CA . SER A 1 210 ? -5.438 27.597 2.644 1.00 49.41 210 SER A CA 1
ATOM 1670 C C . SER A 1 210 ? -4.339 28.382 1.941 1.00 49.41 210 SER A C 1
ATOM 1672 O O . SER A 1 210 ? -4.218 29.598 2.128 1.00 49.41 210 SER A O 1
ATOM 1674 N N . SER A 1 211 ? -3.520 27.669 1.175 1.00 49.03 211 SER A N 1
ATOM 1675 C CA . SER A 1 211 ? -2.504 28.255 0.324 1.00 49.03 211 SER A CA 1
ATOM 1676 C C . SER A 1 211 ? -3.223 29.222 -0.607 1.00 49.03 211 SER A C 1
ATOM 1678 O O . SER A 1 211 ? -4.013 28.825 -1.460 1.00 49.03 211 SER A O 1
ATOM 1680 N N . SER A 1 212 ? -3.008 30.508 -0.353 1.00 59.25 212 SER A N 1
ATOM 1681 C CA . SER A 1 212 ? -3.372 31.617 -1.219 1.00 59.25 212 SER A CA 1
ATOM 1682 C C . SER A 1 212 ? -2.910 31.294 -2.639 1.00 59.25 212 SER A C 1
ATOM 1684 O O . SER A 1 212 ? -1.716 31.346 -2.931 1.00 59.25 212 SER A O 1
ATOM 1686 N N . TRP A 1 213 ? -3.855 30.960 -3.513 1.00 52.97 213 TRP A N 1
ATOM 1687 C CA . TRP A 1 213 ? -3.635 30.947 -4.950 1.00 52.97 213 TRP A CA 1
ATOM 1688 C C . TRP A 1 213 ? -3.423 32.401 -5.376 1.00 52.97 213 TRP A C 1
ATOM 1690 O O . TRP A 1 213 ? -4.379 33.161 -5.513 1.00 52.97 213 TRP A O 1
ATOM 1700 N N . CYS A 1 214 ? -2.162 32.812 -5.505 1.00 53.44 214 CYS A N 1
ATOM 1701 C CA . CYS A 1 214 ? -1.824 34.052 -6.188 1.00 53.44 214 CYS A CA 1
ATOM 1702 C C . CYS A 1 214 ? -2.205 33.894 -7.666 1.00 53.44 214 CYS A C 1
ATOM 1704 O O . CYS A 1 214 ? -1.706 32.983 -8.331 1.00 53.44 214 CYS A O 1
ATOM 1706 N N . MET A 1 215 ? -3.102 34.762 -8.142 1.00 51.22 215 MET A N 1
ATOM 1707 C CA . MET A 1 215 ? -3.216 35.114 -9.561 1.00 51.22 215 MET A CA 1
ATOM 1708 C C . MET A 1 215 ? -2.132 36.117 -9.941 1.00 51.22 215 MET A C 1
ATOM 1710 O O . MET A 1 215 ? -1.771 36.942 -9.069 1.00 51.22 215 MET A O 1
#

Nearest PDB structures (foldseek):
  7b1z-assembly2_B  TM=2.983E-01  e=2.253E+00  Prescottella equi

Mean predicted aligned error: 13.51 Å

Sequence (215 aa):
MTSYKPRFGRVNRSKFRHLDIDLSSELVFLEGMALLCFQPDCSSFRGNLQGKDGSSYELTGKCLYTERCSFSESSDDSMPSSRRDSISDEMFIIEEDSIVVERPERSLTPRRLSERPKVSVFDIIVSDMEQGLQFVVPDVKFVCGQECNISSKDISFHTDVVYWGQKADLVILKHFGPDFVEKGCMVYAGDLKIKYKDSIERYAVTPEASSSWCM

Solvent-accessible surface area (backbone atoms only — not comparable to full-atom values): 13567 Å² total; per-residue (Å²): 140,83,87,84,80,87,80,87,76,87,80,80,87,71,82,79,74,86,73,86,70,83,80,75,62,52,76,46,76,50,48,28,49,27,41,40,39,29,44,73,82,57,55,37,37,45,29,40,35,40,32,81,87,69,50,54,31,42,35,38,31,45,46,76,49,72,48,76,69,77,76,74,76,76,77,79,87,70,84,80,89,80,80,90,84,85,86,81,90,77,85,81,85,78,83,88,85,73,87,81,73,80,70,83,81,74,79,74,66,71,84,72,72,84,71,71,63,41,35,34,29,22,42,35,39,41,32,35,72,85,80,70,46,71,48,77,48,70,78,36,43,35,36,57,68,94,54,48,44,33,69,52,98,44,37,41,34,46,54,76,45,75,34,55,58,72,60,16,31,55,53,31,47,74,76,76,33,71,93,57,42,90,62,62,32,41,30,37,29,28,51,34,39,39,51,45,66,57,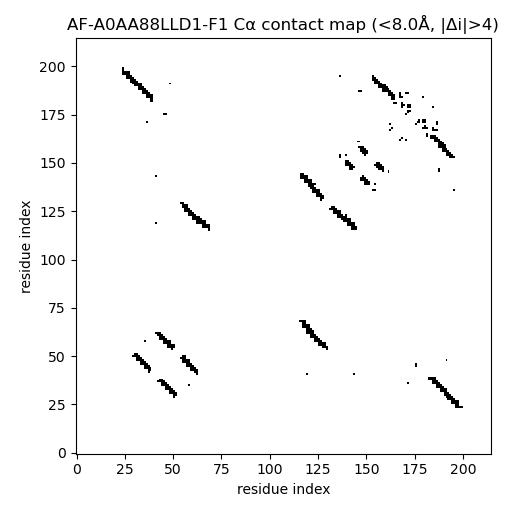66,87,73,72,71,72,76,69,80,71,75,77,77,77,79,80,127